Protein 4Q14 (pdb70)

CATH classification: 2.60.40.180

Foldseek 3Di:
DEFEWEWEAEPVVRATQFFKKKWKWFQDPVRDTDTDDIFTAHRRRIGPDTPADLVRFDWHKMKMKIQPCVSVVVVPDDADPPFPDGIDIDMDTDDDSRHYWYWYWYDYSHDIDIDGDD/DEFEWEWEAEPVVGATLFFKKKWKWFQDPVRDTDTDDIFGAHRRRIGPDTPADDPRQDWGKMKMKIQPVVSVVVVPDDADPPFPDGIDIDMDTDDDSRYYFYKYWYDYSNDIDIDGDD

Solvent-accessible surface area: 10982 Å² total; per-residue (Å²): 112,2,80,0,24,4,37,0,51,0,71,54,100,66,53,44,0,27,75,1,131,0,22,2,42,60,20,42,120,95,41,82,72,89,67,53,55,183,26,91,4,40,154,70,0,107,23,136,59,54,0,6,43,30,124,72,1,124,78,19,52,0,5,0,22,0,48,0,4,94,14,1,96,71,153,64,33,95,40,54,115,44,13,14,5,58,37,0,1,1,49,3,3,0,35,73,82,91,15,86,22,52,0,15,1,63,0,16,8,112,36,5,26,2,96,106,13,160,116,2,68,0,14,3,24,0,51,1,73,54,104,72,54,45,0,26,76,1,130,0,21,1,43,32,20,43,119,99,40,83,65,89,65,54,65,184,25,89,3,44,155,74,0,94,24,138,54,45,0,7,49,37,102,86,6,116,62,16,51,0,6,0,25,2,44,0,4,84,14,0,92,71,156,63,32,96,39,51,190,40,13,10,3,58,43,0,1,2,50,3,2,0,35,72,77,104,11,81,8,23,3,6,1,57,0,16,8,97,36,6,25,5,86,91,17,152

Nearest PDB structures (foldseek):
  4q14-assembly1_B  TM=1.009E+00  e=1.709E-25  Brucella abortus 2308
  8uw4-assembly2_F-2  TM=9.922E-01  e=4.640E-18  Herbaspirillum seropedicae
  2h0e-assembly2_B  TM=9.682E-01  e=2.368E-16  Bacillus subtilis
  5z5m-assembly1_D  TM=9.440E-01  e=2.368E-16  Phaeodactylum tricornutum CCAP 1055/1
  5z5m-assembly1_A  TM=9.392E-01  e=3.161E-16  Phaeodactylum tricornutum CCAP 1055/1

B-factor: mean 24.17, std 13.16, range [8.36, 82.44]

Structure (mmCIF, N/CA/C/O backbone):
data_4Q14
#
_entry.id   4Q14
#
_cell.length_a   83.190
_cell.length_b   83.190
_cell.length_c   153.110
_cell.angle_alpha   90.00
_cell.angle_beta   90.00
_cell.angle_gamma   120.00
#
_symmetry.space_group_name_H-M   'P 65 2 2'
#
loop_
_entity.id
_entity.type
_entity.pdbx_description
1 polymer '5-hydroxyisourate hydrolase'
2 non-polymer 'CHLORIDE ION'
3 non-polymer 'CITRIC ACID'
4 water water
#
loop_
_atom_site.group_PDB
_atom_site.id
_atom_site.type_symbol
_atom_site.label_atom_id
_atom_site.label_alt_id
_atom_site.label_comp_id
_atom_site.label_asym_id
_atom_site.label_entity_id
_atom_site.label_seq_id
_atom_site.pdbx_PDB_ins_code
_atom_site.Cartn_x
_atom_site.Cartn_y
_atom_site.Cartn_z
_atom_site.occupancy
_atom_site.B_iso_or_equiv
_atom_site.auth_seq_id
_atom_site.auth_comp_id
_atom_site.auth_asym_id
_atom_site.auth_atom_id
_atom_site.pdbx_PDB_model_num
ATOM 1 N N . MET A 1 22 ? -17.920 8.762 2.668 1.00 58.64 1 MET A N 1
ATOM 2 C CA . MET A 1 22 ? -19.148 9.015 1.921 1.00 48.95 1 MET A CA 1
ATOM 3 C C . MET A 1 22 ? -19.252 10.480 1.476 1.00 40.74 1 MET A C 1
ATOM 4 O O . MET A 1 22 ? -18.839 10.843 0.371 1.00 44.39 1 MET A O 1
ATOM 6 N N . GLY A 1 23 ? -19.803 11.318 2.344 1.00 30.29 2 GLY A N 1
ATOM 7 C CA . GLY A 1 23 ? -20.006 12.719 2.013 1.00 22.18 2 GLY A CA 1
ATOM 8 C C . GLY A 1 23 ? -18.731 13.539 2.037 1.00 19.48 2 GLY A C 1
ATOM 9 O O . GLY A 1 23 ? -17.689 13.082 2.500 1.00 22.90 2 GLY A O 1
ATOM 10 N N . LYS A 1 24 ? -18.818 14.758 1.517 1.00 18.33 3 LYS A N 1
ATOM 11 C CA . LYS A 1 24 ? -17.659 15.623 1.404 1.00 17.66 3 LYS A CA 1
ATOM 12 C C . LYS A 1 24 ? -18.094 17.056 1.165 1.00 17.10 3 LYS A C 1
ATOM 13 O O . LYS A 1 24 ? -19.125 17.303 0.544 1.00 19.39 3 LYS A O 1
ATOM 19 N N . LEU A 1 25 ? -17.304 18.003 1.659 1.00 16.01 4 LEU A N 1
ATOM 20 C CA . LEU A 1 25 ? -17.497 19.410 1.332 1.00 14.24 4 LEU A CA 1
ATOM 21 C C . LEU A 1 25 ? -16.196 19.943 0.757 1.00 16.18 4 LEU A C 1
ATOM 22 O O . LEU A 1 25 ? -15.140 19.726 1.344 1.00 18.20 4 LEU A O 1
ATOM 27 N N . SER A 1 26 ? -16.265 20.620 -0.391 1.00 13.71 5 SER A N 1
ATOM 28 C CA . SER A 1 26 ? -15.056 21.184 -0.995 1.00 13.72 5 SER A CA 1
ATOM 29 C C . SER A 1 26 ? -15.316 22.573 -1.560 1.00 14.70 5 SER A C 1
ATOM 30 O O . SER A 1 26 ? -16.468 22.970 -1.745 1.00 13.56 5 SER A O 1
ATOM 33 N N . THR A 1 27 ? -14.242 23.306 -1.838 1.00 13.87 6 THR A N 1
ATOM 34 C CA . THR A 1 27 ? -14.371 24.609 -2.499 1.00 13.60 6 THR A CA 1
ATOM 35 C C . THR A 1 27 ? -13.290 24.780 -3.574 1.00 12.55 6 THR A C 1
ATOM 36 O O . THR A 1 27 ? -12.323 24.016 -3.642 1.00 14.90 6 THR A O 1
ATOM 40 N N . HIS A 1 28 ? -13.469 25.783 -4.425 1.00 11.33 7 HIS A N 1
ATOM 41 C CA . HIS A 1 28 ? -12.539 26.057 -5.524 1.00 13.22 7 HIS A CA 1
ATOM 42 C C . HIS A 1 28 ? -12.676 27.530 -5.836 1.00 11.11 7 HIS A C 1
ATOM 43 O O . HIS A 1 28 ? -13.757 27.961 -6.226 1.00 13.72 7 HIS A O 1
ATOM 50 N N . VAL A 1 29 ? -11.613 28.311 -5.649 1.00 11.12 8 VAL A N 1
ATOM 51 C CA . VAL A 1 29 ? -11.709 29.757 -5.844 1.00 11.03 8 VAL A CA 1
ATOM 52 C C . VAL A 1 29 ? -10.982 30.167 -7.117 1.00 10.99 8 VAL A C 1
ATOM 53 O O . VAL A 1 29 ? -9.802 29.838 -7.302 1.00 12.53 8 VAL A O 1
ATOM 57 N N . LEU A 1 30 ? -11.717 30.854 -7.985 1.00 11.38 9 LEU A N 1
ATOM 58 C CA . LEU A 1 30 ? -11.192 31.429 -9.224 1.00 12.04 9 LEU A CA 1
ATOM 59 C C . LEU A 1 30 ? -11.152 32.941 -9.125 1.00 13.72 9 LEU A C 1
ATOM 60 O O . LEU A 1 30 ? -12.154 33.579 -8.798 1.00 13.79 9 LEU A O 1
ATOM 65 N N . ASP A 1 31 ? -9.984 33.493 -9.435 1.00 12.33 10 ASP A N 1
ATOM 66 C CA . ASP A 1 31 ? -9.754 34.931 -9.516 1.00 13.67 10 ASP A CA 1
ATOM 67 C C . ASP A 1 31 ? -10.108 35.388 -10.929 1.00 15.15 10 ASP A C 1
ATOM 68 O O . ASP A 1 31 ? -9.351 35.161 -11.860 1.00 14.56 10 ASP A O 1
ATOM 73 N N . THR A 1 32 ? -11.271 36.007 -11.093 1.00 12.75 11 THR A N 1
ATOM 74 C CA . THR A 1 32 ? -11.732 36.394 -12.420 1.00 14.04 11 THR A CA 1
ATOM 75 C C . THR A 1 32 ? -11.134 37.715 -12.882 1.00 15.70 11 THR A C 1
ATOM 76 O O . THR A 1 32 ? -11.241 38.074 -14.049 1.00 17.12 11 THR A O 1
ATOM 80 N N . ALA A 1 33 ? -10.475 38.430 -11.979 1.00 15.66 12 ALA A N 1
ATOM 81 C CA . ALA A 1 33 ? -9.768 39.643 -12.381 1.00 18.00 12 ALA A CA 1
ATOM 82 C C . ALA A 1 33 ? -8.480 39.300 -13.116 1.00 19.45 12 ALA A C 1
ATOM 83 O O . ALA A 1 33 ? -7.993 40.107 -13.892 1.00 23.54 12 ALA A O 1
ATOM 85 N N . HIS A 1 34 ? -7.946 38.102 -12.879 1.00 16.65 13 HIS A N 1
ATOM 86 C CA . HIS A 1 34 ? -6.686 37.690 -13.492 1.00 19.57 13 HIS A CA 1
ATOM 87 C C . HIS A 1 34 ? -6.785 36.398 -14.300 1.00 19.53 13 HIS A C 1
ATOM 88 O O . HIS A 1 34 ? -5.849 36.051 -15.021 1.00 19.21 13 HIS A O 1
ATOM 95 N N . GLY A 1 35 ? -7.902 35.691 -14.184 1.00 15.61 14 GLY A N 1
ATOM 96 C CA . GLY A 1 35 ? -8.101 34.472 -14.956 1.00 16.19 14 GLY A CA 1
ATOM 97 C C . GLY A 1 35 ? -7.294 33.287 -14.457 1.00 18.50 14 GLY A C 1
ATOM 98 O O . GLY A 1 35 ? -6.899 32.411 -15.236 1.00 19.35 14 GLY A O 1
ATOM 99 N N . THR A 1 36 ? -7.058 33.259 -13.150 1.00 15.32 15 THR A N 1
ATOM 100 C CA . THR A 1 36 ? -6.209 32.248 -12.522 1.00 15.45 15 THR A CA 1
ATOM 101 C C . THR A 1 36 ? -6.913 31.718 -11.296 1.00 13.29 15 THR A C 1
ATOM 102 O O . THR A 1 36 ? -7.766 32.398 -10.740 1.00 12.83 15 THR A O 1
ATOM 106 N N . PRO A 1 37 ? -6.545 30.514 -10.842 1.00 12.63 16 PRO A N 1
ATOM 107 C CA . PRO A 1 37 ? -7.058 30.127 -9.529 1.00 12.25 16 PRO A CA 1
ATOM 108 C C . PRO A 1 37 ? -6.554 31.103 -8.483 1.00 16.19 16 PRO A C 1
ATOM 109 O O . PRO A 1 37 ? -5.475 31.670 -8.652 1.00 17.49 16 PRO A O 1
ATOM 113 N N . ALA A 1 38 ? -7.332 31.310 -7.434 1.00 12.33 17 ALA A N 1
ATOM 114 C CA . ALA A 1 38 ? -6.908 32.192 -6.358 1.00 12.46 17 ALA A CA 1
ATOM 115 C C . ALA A 1 38 ? -6.100 31.390 -5.343 1.00 13.32 17 ALA A C 1
ATOM 116 O O . ALA A 1 38 ? -6.660 30.757 -4.451 1.00 16.25 17 ALA A O 1
ATOM 118 N N . ALA A 1 39 ? -4.778 31.406 -5.493 1.00 11.05 18 ALA A N 1
ATOM 119 C CA . ALA A 1 39 ? -3.891 30.676 -4.590 1.00 11.83 18 ALA A CA 1
ATOM 120 C C . ALA A 1 39 ? -3.558 31.520 -3.372 1.00 14.25 18 ALA A C 1
ATOM 121 O O . ALA A 1 39 ? -3.536 32.747 -3.460 1.00 14.90 18 ALA A O 1
ATOM 123 N N . ALA A 1 40 ? -3.261 30.861 -2.254 1.00 12.95 19 ALA A N 1
ATOM 124 C CA . ALA A 1 40 ? -2.833 31.559 -1.037 1.00 12.10 19 ALA A CA 1
ATOM 125 C C . ALA A 1 40 ? -3.884 32.542 -0.516 1.00 15.83 19 ALA A C 1
ATOM 126 O O . ALA A 1 40 ? -3.552 33.640 -0.044 1.00 16.56 19 ALA A O 1
ATOM 128 N N . MET A 1 41 ? -5.152 32.141 -0.605 1.00 11.16 20 MET A N 1
ATOM 129 C CA . MET A 1 41 ? -6.255 32.872 0.004 1.00 9.86 20 MET A CA 1
ATOM 130 C C . MET A 1 41 ? -6.632 32.196 1.316 1.00 13.29 20 MET A C 1
ATOM 131 O O . MET A 1 41 ? -6.768 30.963 1.377 1.00 12.46 20 MET A O 1
ATOM 136 N N . ARG A 1 42 ? -6.812 32.993 2.365 1.00 11.65 21 ARG A N 1
ATOM 137 C CA . ARG A 1 42 ? -7.247 32.454 3.656 1.00 10.64 21 ARG A CA 1
ATOM 138 C C . ARG A 1 42 ? -8.762 32.298 3.689 1.00 12.22 21 ARG A C 1
ATOM 139 O O . ARG A 1 42 ? -9.493 33.202 3.273 1.00 13.83 21 ARG A O 1
ATOM 147 N N . VAL A 1 43 ? -9.222 31.146 4.180 1.00 10.33 22 VAL A N 1
ATOM 148 C CA . VAL A 1 43 ? -10.648 30.812 4.233 1.00 10.64 22 VAL A CA 1
ATOM 149 C C . VAL A 1 43 ? -10.916 30.144 5.580 1.00 12.65 22 VAL A C 1
ATOM 150 O O . VAL A 1 43 ? -10.094 29.341 6.031 1.00 14.43 22 VAL A O 1
ATOM 154 N N . GLU A 1 44 ? -12.043 30.451 6.225 1.00 12.21 23 GLU A N 1
ATOM 155 C CA . GLU A 1 44 ? -12.448 29.681 7.408 1.00 11.68 23 GLU A CA 1
ATOM 156 C C . GLU A 1 44 ? -13.828 29.061 7.205 1.00 14.37 23 GLU A C 1
ATOM 157 O O . GLU A 1 44 ? -14.687 29.633 6.529 1.00 14.24 23 GLU A O 1
ATOM 163 N N . LEU A 1 45 ? -14.033 27.888 7.796 1.00 12.71 24 LEU A N 1
ATOM 164 C CA . LEU A 1 45 ? -15.332 27.225 7.753 1.00 12.26 24 LEU A CA 1
ATOM 165 C C . LEU A 1 45 ? -15.993 27.261 9.125 1.00 14.45 24 LEU A C 1
ATOM 166 O O . LEU A 1 45 ? -15.378 26.886 10.128 1.00 16.16 24 LEU A O 1
ATOM 171 N N . TYR A 1 46 ? -17.246 27.709 9.159 1.00 1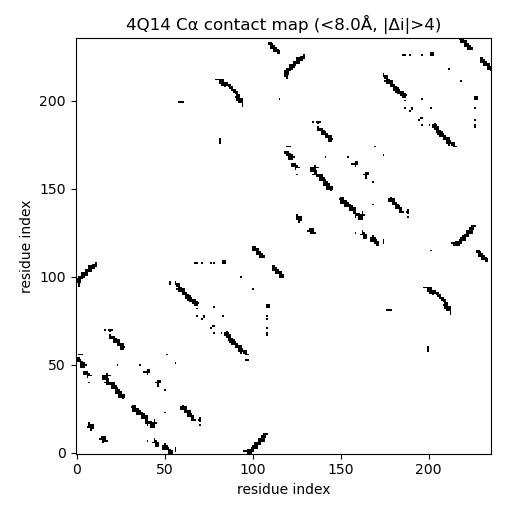3.78 25 TYR A N 1
ATOM 172 C CA . TYR A 1 46 ? -18.068 27.714 10.373 1.00 15.21 25 TYR A CA 1
ATOM 173 C C . TYR A 1 46 ? -19.289 26.828 10.249 1.00 15.93 25 TYR A C 1
ATOM 174 O O . TYR A 1 46 ? -19.848 26.666 9.169 1.00 17.63 25 TYR A O 1
ATOM 183 N N . ARG A 1 47 ? -19.697 26.262 11.375 1.00 17.11 26 ARG A N 1
ATOM 184 C CA . ARG A 1 47 ? -21.006 25.635 11.482 1.00 18.12 26 ARG A CA 1
ATOM 185 C C . ARG A 1 47 ? -21.891 26.620 12.228 1.00 23.45 26 ARG A C 1
ATOM 186 O O . ARG A 1 47 ? -21.494 27.136 13.273 1.00 26.86 26 ARG A O 1
ATOM 194 N N . ILE A 1 48 ? -23.076 26.911 11.691 1.00 21.67 27 ILE A N 1
ATOM 195 C CA . ILE A 1 48 ? -23.981 27.838 12.368 1.00 22.75 27 ILE A CA 1
ATOM 196 C C . ILE A 1 48 ? -24.877 27.084 13.339 1.00 30.88 27 ILE A C 1
ATOM 197 O O . ILE A 1 48 ? -25.718 26.298 12.922 1.00 33.71 27 ILE A O 1
ATOM 202 N N . ALA A 1 49 ? -24.680 27.313 14.634 1.00 33.42 28 ALA A N 1
ATOM 203 C CA . ALA A 1 49 ? -25.429 26.600 15.667 1.00 42.30 28 ALA A CA 1
ATOM 204 C C . ALA A 1 49 ? -26.893 27.023 15.675 1.00 42.62 28 ALA A C 1
ATOM 205 O O . ALA A 1 49 ? -27.255 28.034 15.070 1.00 38.95 28 ALA A O 1
ATOM 207 N N . ALA A 1 50 ? -27.726 26.243 16.361 1.00 53.15 29 ALA A N 1
ATOM 208 C CA . ALA A 1 50 ? -29.152 26.538 16.477 1.00 56.62 29 ALA A CA 1
ATOM 209 C C . ALA A 1 50 ? -29.387 27.953 16.999 1.00 58.04 29 ALA A C 1
ATOM 210 O O . ALA A 1 50 ? -30.289 28.657 16.538 1.00 61.02 29 ALA A O 1
ATOM 212 N N . SER A 1 51 ? -28.556 28.365 17.951 1.00 54.95 30 SER A N 1
ATOM 213 C CA . SER A 1 51 ? -28.635 29.706 18.519 1.00 57.50 30 SER A CA 1
ATOM 214 C C . SER A 1 51 ? -28.407 30.777 17.455 1.00 52.05 30 SER A C 1
ATOM 215 O O . SER A 1 51 ? -28.918 31.891 17.560 1.00 52.86 30 SER A O 1
ATOM 218 N N . GLY A 1 52 ? -27.640 30.432 16.427 1.00 44.43 31 GLY A N 1
ATOM 219 C CA . GLY A 1 52 ? -27.331 31.372 15.368 1.00 39.13 31 GLY A CA 1
ATOM 220 C C . GLY A 1 52 ? -25.868 31.765 15.396 1.00 41.07 31 GLY A C 1
ATOM 221 O O . GLY A 1 52 ? -25.364 32.397 14.468 1.00 42.51 31 GLY A O 1
ATOM 222 N N . THR A 1 53 ? -25.182 31.385 16.466 1.00 40.96 32 THR A N 1
ATOM 223 C CA . THR A 1 53 ? -23.779 31.741 16.623 1.00 42.15 32 THR A CA 1
ATOM 224 C C . THR A 1 53 ? -22.884 30.799 15.830 1.00 39.16 32 THR A C 1
ATOM 225 O O . THR A 1 53 ? -23.035 29.582 15.904 1.00 37.63 32 THR A O 1
ATOM 229 N N . PRO A 1 54 ? -21.947 31.368 15.065 1.00 39.19 33 PRO A N 1
ATOM 230 C CA . PRO A 1 54 ? -21.010 30.588 14.253 1.00 33.56 33 PRO A CA 1
ATOM 231 C C . PRO A 1 54 ? -19.979 29.874 15.110 1.00 39.01 33 PRO A C 1
ATOM 232 O O . PRO A 1 54 ? -19.376 30.493 15.985 1.00 47.03 33 PRO A O 1
ATOM 236 N N . GLU A 1 55 ? -19.786 28.585 14.862 1.00 27.35 34 GLU A N 1
ATOM 237 C CA . GLU A 1 55 ? -18.733 27.824 15.525 1.00 28.44 34 GLU A CA 1
ATOM 238 C C . GLU A 1 55 ? -17.604 27.554 14.529 1.00 24.36 34 GLU A C 1
ATOM 239 O O . GLU A 1 55 ? -17.826 26.934 13.495 1.00 21.67 34 GLU A O 1
ATOM 245 N N . LEU A 1 56 ? -16.395 28.019 14.828 1.00 23.15 35 LEU A N 1
ATOM 246 C CA . LEU A 1 56 ? -15.288 27.805 13.906 1.00 21.36 35 LEU A CA 1
ATOM 247 C C . LEU A 1 56 ? -14.889 26.333 13.848 1.00 24.88 35 LEU A C 1
ATOM 248 O O . LEU A 1 56 ? -14.576 25.734 14.877 1.00 25.06 35 LEU A O 1
ATOM 253 N N . LEU A 1 57 ? -14.894 25.758 12.649 1.00 19.97 36 LEU A N 1
ATOM 254 C CA . LEU A 1 57 ? -14.514 24.362 12.462 1.00 20.45 36 LEU A CA 1
ATOM 255 C C . LEU A 1 57 ? -13.093 24.200 11.947 1.00 21.84 36 LEU A C 1
ATOM 256 O O . LEU A 1 57 ? -12.374 23.287 12.359 1.00 23.63 36 LEU A O 1
ATOM 261 N N . LYS A 1 58 ? -12.687 25.083 11.042 1.00 19.66 37 LYS A N 1
ATOM 262 C CA A LYS A 1 58 ? -11.449 24.890 10.296 0.46 19.94 37 LYS A CA 1
ATOM 263 C CA B LYS A 1 58 ? -11.425 24.901 10.342 0.54 18.97 37 LYS A CA 1
ATOM 264 C C . LYS A 1 58 ? -10.930 26.209 9.745 1.00 17.70 37 LYS 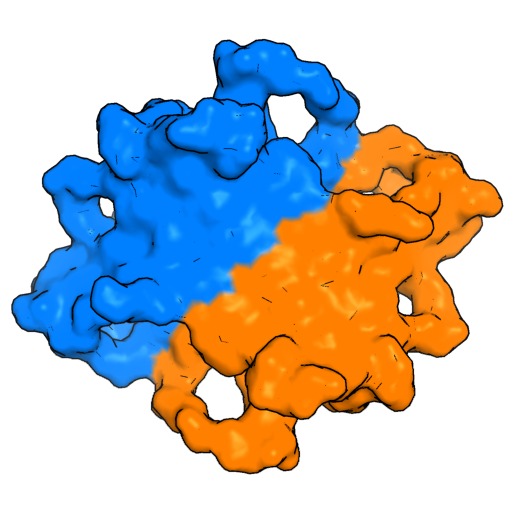A C 1
ATOM 265 O O . LYS A 1 58 ? -11.718 27.006 9.248 1.00 15.96 37 LYS A O 1
ATOM 276 N N . ARG A 1 59 ? -9.614 26.421 9.832 1.00 17.50 38 ARG A N 1
ATOM 277 C CA A ARG A 1 59 ? -8.942 27.469 9.073 0.56 15.02 38 ARG A CA 1
ATOM 278 C CA B ARG A 1 59 ? -8.943 27.468 9.068 0.44 15.01 38 ARG A CA 1
ATOM 279 C C . ARG A 1 59 ? -8.126 26.808 7.967 1.00 16.78 38 ARG A C 1
ATOM 280 O O . ARG A 1 59 ? -7.453 25.798 8.205 1.00 17.83 38 ARG A O 1
ATOM 295 N N . VAL A 1 60 ? -8.181 27.362 6.761 1.00 13.54 39 VAL A N 1
ATOM 296 C CA . VAL A 1 60 ? -7.435 26.771 5.652 1.00 14.74 39 VAL A CA 1
ATOM 297 C C . VAL A 1 60 ? -6.827 27.838 4.766 1.00 14.34 39 VAL A C 1
ATOM 298 O O . VAL A 1 60 ? -7.137 29.027 4.891 1.00 14.26 39 VAL A O 1
ATOM 302 N N . VAL A 1 61 ? -5.948 27.391 3.875 1.00 12.94 40 VAL A N 1
ATOM 303 C CA . VAL A 1 61 ? -5.316 28.258 2.872 1.00 11.88 40 VAL A CA 1
ATOM 304 C C . VAL A 1 61 ? -5.484 27.603 1.513 1.00 11.75 40 VAL A C 1
ATOM 305 O O . VAL A 1 61 ? -5.243 26.400 1.387 1.00 12.27 40 VAL A O 1
ATOM 309 N N . THR A 1 62 ? -5.895 28.353 0.492 1.00 12.28 41 THR A N 1
ATOM 310 C CA . THR A 1 62 ? -6.072 27.727 -0.819 1.00 12.22 41 THR A CA 1
ATOM 311 C C . THR A 1 62 ? -4.717 27.391 -1.459 1.00 11.04 41 THR A C 1
ATOM 312 O O . THR A 1 62 ? -3.709 28.094 -1.260 1.00 11.97 41 THR A O 1
ATOM 316 N N . ASN A 1 63 ? -4.696 26.290 -2.210 1.00 12.33 42 ASN A N 1
ATOM 317 C CA . ASN A 1 63 ? -3.463 25.830 -2.843 1.00 12.84 42 ASN A CA 1
ATOM 318 C C . ASN A 1 63 ? -3.293 26.447 -4.245 1.00 15.31 42 ASN A C 1
ATOM 319 O O . ASN A 1 63 ? -4.053 27.344 -4.624 1.00 14.08 42 ASN A O 1
ATOM 324 N N . LEU A 1 64 ? -2.306 25.984 -5.013 1.00 14.75 43 LEU A N 1
ATOM 325 C CA . LEU A 1 64 ? -2.006 26.588 -6.319 1.00 15.85 43 LEU A CA 1
ATOM 326 C C . LEU A 1 64 ? -3.186 26.515 -7.284 1.00 16.06 43 LEU A C 1
ATOM 327 O O . LEU A 1 64 ? -3.297 27.350 -8.187 1.00 18.09 43 LEU A O 1
ATOM 332 N N . ASP A 1 65 ? -4.044 25.514 -7.105 1.00 14.90 44 ASP A N 1
ATOM 333 C CA . ASP A 1 65 ? -5.205 25.334 -7.976 1.00 14.25 44 ASP A CA 1
ATOM 334 C C . ASP A 1 65 ? -6.453 26.000 -7.388 1.00 12.21 44 ASP A C 1
ATOM 335 O O . ASP A 1 65 ? -7.557 25.790 -7.898 1.00 12.95 44 ASP A O 1
ATOM 340 N N . GLY A 1 66 ? -6.287 26.787 -6.322 1.00 12.15 45 GLY A N 1
ATOM 341 C CA . GLY A 1 66 ? -7.426 27.444 -5.673 1.00 10.94 45 GLY A CA 1
ATOM 342 C C . GLY A 1 66 ? -8.353 26.516 -4.899 1.00 14.27 45 GLY A C 1
ATOM 343 O O . GLY A 1 66 ? -9.485 26.877 -4.573 1.00 13.18 45 GLY A O 1
ATOM 344 N N . ARG A 1 67 ? -7.871 25.321 -4.586 1.00 12.57 46 ARG A N 1
ATOM 345 C CA . ARG A 1 67 ? -8.659 24.347 -3.839 1.00 11.71 46 ARG A CA 1
ATOM 346 C C . ARG A 1 67 ? -7.989 24.170 -2.476 1.00 14.96 46 ARG A C 1
ATOM 347 O O . ARG A 1 67 ? -7.159 24.974 -2.102 1.00 14.42 46 ARG A O 1
ATOM 355 N N . THR A 1 68 ? -8.354 23.133 -1.731 1.00 14.36 47 THR A N 1
ATOM 356 C CA . THR A 1 68 ? -7.665 22.845 -0.475 1.00 16.79 47 THR A CA 1
ATOM 357 C C . THR A 1 68 ? -7.044 21.450 -0.548 1.00 15.18 47 THR A C 1
ATOM 358 O O . THR A 1 68 ? -7.544 20.568 -1.246 1.00 16.62 47 THR A O 1
ATOM 362 N N . ASP A 1 69 ? -5.936 21.264 0.156 1.00 13.65 48 ASP A N 1
ATOM 363 C CA . ASP A 1 69 ? -5.190 20.012 0.088 1.00 18.99 48 ASP A CA 1
ATOM 364 C C . ASP A 1 69 ? -5.934 18.852 0.768 1.00 23.45 48 ASP A C 1
ATOM 365 O O . ASP A 1 69 ? -5.682 17.683 0.466 1.00 23.24 48 ASP A O 1
ATOM 370 N N . ALA A 1 70 ? -6.847 19.182 1.680 1.00 19.34 49 ALA A N 1
ATOM 371 C CA . ALA A 1 70 ? -7.765 18.212 2.271 1.00 20.96 49 ALA A CA 1
ATOM 372 C C . ALA A 1 70 ? -9.174 18.747 2.124 1.00 16.63 49 ALA A C 1
ATOM 373 O O . ALA A 1 70 ? -9.360 19.955 2.070 1.00 17.57 49 ALA A O 1
ATOM 375 N N . PRO A 1 71 ? -10.174 17.853 2.055 1.00 16.88 50 PRO A N 1
ATOM 376 C CA . PRO A 1 71 ? -11.542 18.375 1.988 1.00 17.98 50 PRO A CA 1
ATOM 377 C C . PRO A 1 71 ? -11.874 19.252 3.192 1.00 17.26 50 PRO A C 1
ATOM 378 O O . PRO A 1 71 ? -11.338 19.035 4.282 1.00 19.39 50 PRO A O 1
ATOM 382 N N . LEU A 1 72 ? -12.737 20.239 2.983 1.00 15.62 51 LEU A N 1
ATOM 383 C CA . LEU A 1 72 ? -13.217 21.078 4.080 1.00 16.09 51 LEU A CA 1
ATOM 384 C C . LEU A 1 72 ? -13.918 20.225 5.145 1.00 17.18 51 LEU A C 1
ATOM 385 O O . LEU A 1 72 ? -13.713 20.424 6.348 1.00 19.25 51 LEU A O 1
ATOM 390 N N . LEU A 1 73 ? -14.757 19.296 4.688 1.00 15.98 52 LEU A N 1
ATOM 391 C CA . LEU A 1 73 ? -15.352 18.275 5.542 1.00 16.04 52 LEU A CA 1
ATOM 392 C C . LEU A 1 73 ? -15.200 16.936 4.850 1.00 18.01 52 LEU A C 1
ATOM 393 O O . LEU A 1 73 ? -15.495 16.803 3.661 1.00 20.85 52 LEU A O 1
ATOM 398 N N . SER A 1 74 ? -14.725 15.945 5.591 1.00 21.48 53 SER A N 1
ATOM 399 C CA . SER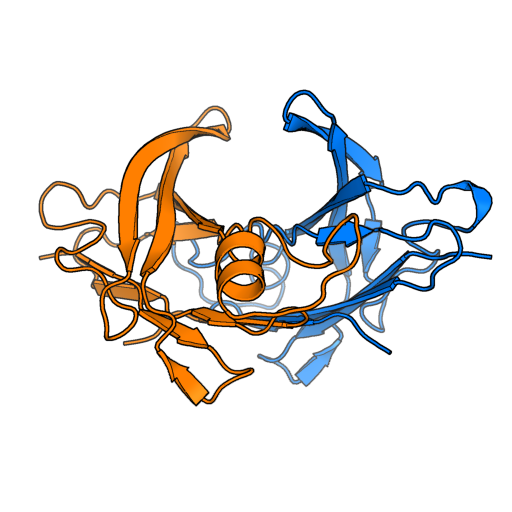 A 1 74 ? -14.615 14.606 5.056 1.00 25.09 53 SER A CA 1
ATOM 400 C C . SER A 1 74 ? -15.834 13.836 5.504 1.00 34.83 53 SER A C 1
ATOM 401 O O . SER A 1 74 ? -16.665 14.372 6.236 1.00 41.41 53 SER A O 1
ATOM 404 N N . GLY A 1 75 ? -15.935 12.588 5.066 1.00 28.40 54 GLY A N 1
ATOM 405 C CA . GLY A 1 75 ? -17.098 11.767 5.338 1.00 31.59 54 GLY A CA 1
ATOM 406 C C . GLY A 1 75 ? -17.481 11.756 6.800 1.00 31.54 54 GLY A C 1
ATOM 407 O O . GLY A 1 75 ? -18.622 12.049 7.156 1.00 30.52 54 GLY A O 1
ATOM 408 N N . ASP A 1 76 ? -16.506 11.449 7.645 1.00 33.89 55 ASP A N 1
ATOM 409 C CA . ASP A 1 76 ? -16.722 11.320 9.084 1.00 40.60 55 ASP A CA 1
ATOM 410 C C . ASP A 1 76 ? -17.156 12.635 9.740 1.00 31.99 55 ASP A C 1
ATOM 411 O O . ASP A 1 76 ? -17.866 12.641 10.748 1.00 33.03 55 ASP A O 1
ATOM 416 N N . GLU A 1 77 ? -16.727 13.744 9.149 1.00 25.29 56 GLU A N 1
ATOM 417 C CA . GLU A 1 77 ? -16.970 15.077 9.697 1.00 23.78 56 GLU A CA 1
ATOM 418 C C . GLU A 1 77 ? -18.303 15.682 9.265 1.00 24.27 56 GLU A C 1
ATOM 419 O O . GLU A 1 77 ? -18.799 16.612 9.901 1.00 25.02 56 GLU A O 1
ATOM 425 N N . MET A 1 78 ? -18.871 15.171 8.176 1.00 21.30 57 MET A N 1
ATOM 426 C CA . MET A 1 78 ? -20.104 15.727 7.627 1.00 20.72 57 MET A CA 1
ATOM 427 C C . MET A 1 78 ? -21.268 15.630 8.606 1.00 20.76 57 MET A C 1
ATOM 428 O O . MET A 1 78 ? -21.469 14.593 9.245 1.00 22.67 57 MET A O 1
ATOM 433 N N . ARG A 1 79 ? -22.026 16.721 8.712 1.00 20.24 58 ARG A N 1
ATOM 434 C CA . ARG A 1 79 ? -23.289 16.740 9.442 1.00 18.27 58 ARG A CA 1
ATOM 435 C C . ARG A 1 79 ? -24.253 17.612 8.658 1.00 17.42 58 ARG A C 1
ATOM 436 O O . ARG A 1 79 ? -23.844 18.587 8.046 1.00 18.90 58 ARG A O 1
ATOM 444 N N . THR A 1 80 ? -25.533 17.285 8.699 1.00 18.09 59 THR A N 1
ATOM 445 C CA . THR A 1 80 ? -26.504 18.177 8.100 1.00 18.91 59 THR A CA 1
ATOM 446 C C . THR A 1 80 ? -26.526 19.485 8.885 1.00 21.52 59 THR A C 1
ATOM 447 O O . THR A 1 80 ? -26.186 19.513 10.072 1.00 20.98 59 THR A O 1
ATOM 451 N N . GLY A 1 81 ? -26.941 20.562 8.231 1.00 17.16 60 GLY A N 1
ATOM 452 C CA . GLY A 1 81 ? -27.077 21.829 8.921 1.00 18.19 60 GLY A CA 1
ATOM 453 C C . GLY A 1 81 ? -26.648 23.018 8.090 1.00 16.57 60 GLY A C 1
ATOM 454 O O . GLY A 1 81 ? -26.414 22.900 6.887 1.00 16.34 60 GLY A O 1
ATOM 455 N N . ILE A 1 82 ? -26.526 24.169 8.746 1.00 15.34 61 ILE A N 1
ATOM 456 C CA . ILE A 1 82 ? -26.150 25.389 8.065 1.00 14.30 61 ILE A CA 1
ATOM 457 C C . ILE A 1 82 ? -24.670 25.704 8.340 1.00 17.81 61 ILE A C 1
ATOM 458 O O . ILE A 1 82 ? -24.199 25.594 9.475 1.00 17.13 61 ILE A O 1
ATOM 463 N N . TYR A 1 83 ? -23.956 26.062 7.280 1.00 13.15 62 TYR A N 1
ATOM 464 C CA . TYR A 1 83 ? -22.520 26.334 7.319 1.00 13.73 62 TYR A CA 1
ATOM 465 C C . TYR A 1 83 ? -22.225 27.686 6.713 1.00 16.99 62 TYR A C 1
ATOM 466 O O . TYR A 1 83 ? -23.058 28.256 6.008 1.00 14.47 62 TYR A O 1
ATOM 475 N N . GLU A 1 84 ? -21.027 28.198 6.970 1.00 14.98 63 GLU A N 1
ATOM 476 C CA . GLU A 1 84 ? -20.621 29.437 6.341 1.00 11.94 63 GLU A CA 1
ATOM 477 C C . GLU A 1 84 ? -19.121 29.409 6.100 1.00 12.92 63 GLU A C 1
ATOM 478 O O . GLU A 1 84 ? -18.344 29.125 7.010 1.00 14.40 63 GLU A O 1
ATOM 484 N N . LEU A 1 85 ? -18.730 29.663 4.855 1.00 10.86 64 LEU A N 1
ATOM 485 C CA . LEU A 1 85 ? -17.319 29.819 4.498 1.00 11.98 64 LEU A CA 1
ATOM 486 C C . LEU A 1 85 ? -17.035 31.296 4.523 1.00 13.33 64 LEU A C 1
ATOM 487 O O . LEU A 1 85 ? -17.867 32.081 4.078 1.00 16.07 64 LEU A O 1
ATOM 492 N N . GLN A 1 86 ? -15.895 31.696 5.066 1.00 11.04 65 GLN A N 1
ATOM 493 C CA . GLN A 1 86 ? -15.545 33.118 5.054 1.00 11.16 65 GLN A CA 1
ATOM 494 C C . GLN A 1 86 ? -14.227 33.276 4.305 1.00 14.28 65 GLN A C 1
ATOM 495 O O . GLN A 1 86 ? -13.214 32.700 4.701 1.00 15.93 65 GLN A O 1
ATOM 501 N N . PHE A 1 87 ? -14.266 34.022 3.200 1.00 10.63 66 PHE A N 1
ATOM 502 C CA . PHE A 1 87 ? -13.100 34.187 2.324 1.00 9.26 66 PHE A CA 1
ATOM 503 C C . PHE A 1 87 ? -12.446 35.546 2.533 1.00 12.06 66 PHE A C 1
ATOM 504 O O . PHE A 1 87 ? -13.137 36.560 2.497 1.00 12.72 66 PHE A O 1
ATOM 512 N N . HIS A 1 88 ? -11.123 35.581 2.715 1.00 10.31 67 HIS A N 1
ATOM 513 C CA . HIS A 1 88 ? -10.419 36.848 2.937 1.00 12.69 67 HIS A CA 1
ATOM 514 C C . HIS A 1 88 ? -9.928 37.434 1.614 1.00 12.55 67 HIS A C 1
ATOM 515 O O . HIS A 1 88 ? -8.767 37.284 1.218 1.00 13.69 67 HIS A O 1
ATOM 522 N N . VAL A 1 89 ? -10.843 38.131 0.946 1.00 12.68 68 VAL A N 1
ATOM 523 C CA . VAL A 1 89 ? -10.647 38.543 -0.437 1.00 14.57 68 VAL A CA 1
ATOM 524 C C . VAL A 1 89 ? -9.808 39.814 -0.572 1.00 15.29 68 VAL A C 1
ATOM 525 O O . VAL A 1 89 ? -8.936 39.900 -1.451 1.00 13.80 68 VAL A O 1
ATOM 529 N N . ALA A 1 90 ? -10.015 40.799 0.302 1.00 14.26 69 ALA A N 1
ATOM 530 C CA . ALA A 1 90 ? -9.209 42.019 0.199 1.00 13.10 69 ALA A CA 1
ATOM 531 C C . ALA A 1 90 ? -7.737 41.719 0.444 1.00 14.66 69 ALA A C 1
ATOM 532 O O . ALA A 1 90 ? -6.867 42.300 -0.201 1.00 17.95 69 ALA A O 1
ATOM 534 N N . GLU A 1 91 ? -7.445 40.822 1.380 1.00 15.28 70 GLU A N 1
ATOM 535 C CA A GLU A 1 91 ? -6.050 40.492 1.675 0.57 15.70 70 GLU A CA 1
ATOM 536 C CA B GLU A 1 91 ? -6.057 40.482 1.677 0.43 15.88 70 GLU A CA 1
ATOM 537 C C . GLU A 1 91 ? -5.412 39.857 0.450 1.00 15.09 70 GLU A C 1
ATOM 538 O O . GLU A 1 91 ? -4.272 40.192 0.084 1.00 16.91 70 GLU A O 1
ATOM 549 N N . TYR A 1 92 ? -6.155 38.958 -0.189 1.00 14.42 71 TYR A N 1
ATOM 550 C CA . TYR A 1 92 ? -5.680 38.309 -1.401 1.00 13.46 71 TYR A CA 1
ATOM 551 C C . TYR A 1 92 ? -5.409 39.353 -2.496 1.00 15.65 71 TYR A C 1
ATOM 552 O O . TYR A 1 92 ? -4.319 39.393 -3.079 1.00 15.99 71 TYR A O 1
ATOM 561 N N . PHE A 1 93 ? -6.375 40.233 -2.759 1.00 13.82 72 PHE A N 1
ATOM 562 C CA . PHE A 1 93 ? -6.204 41.156 -3.880 1.00 13.68 72 PHE A CA 1
ATOM 563 C C . PHE A 1 93 ? -5.184 42.239 -3.581 1.00 1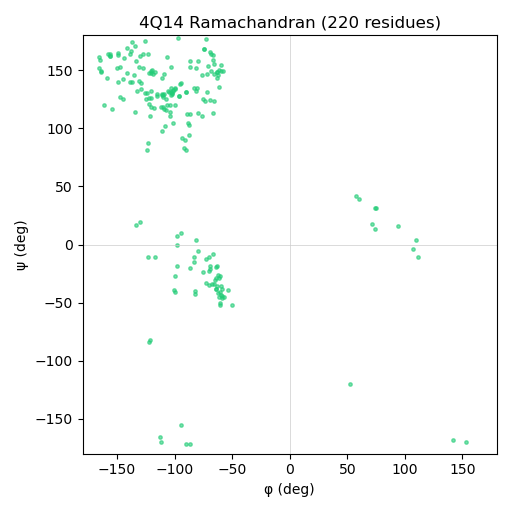8.39 72 PHE A C 1
ATOM 564 O O . PHE A 1 93 ? -4.470 42.667 -4.483 1.00 18.12 72 PHE A O 1
ATOM 572 N N . GLU A 1 94 ? -5.097 42.669 -2.322 1.00 15.71 73 GLU A N 1
ATOM 573 C CA A GLU A 1 94 ? -4.106 43.671 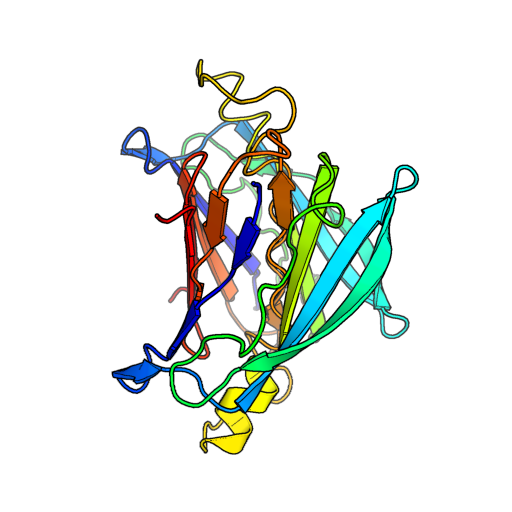-1.946 0.52 19.26 73 GLU A CA 1
ATOM 574 C CA B GLU A 1 94 ? -4.103 43.665 -1.939 0.48 19.38 73 GLU A CA 1
ATOM 575 C C . GLU A 1 94 ? -2.702 43.143 -2.205 1.00 22.95 73 GLU A C 1
ATOM 576 O O . GLU A 1 94 ? -1.834 43.877 -2.678 1.00 24.58 73 GLU A O 1
ATOM 587 N N . GLY A 1 95 ? -2.487 41.868 -1.894 1.00 21.21 74 GLY A N 1
ATOM 588 C CA . GLY A 1 95 ? -1.181 41.266 -2.100 1.00 24.45 74 GLY A CA 1
ATOM 589 C C . GLY A 1 95 ? -0.848 41.186 -3.577 1.00 28.45 74 GLY A C 1
ATOM 590 O O . GLY A 1 95 ? 0.315 41.318 -3.967 1.00 28.54 74 GLY A O 1
ATOM 591 N N . ARG A 1 96 ? -1.878 40.975 -4.396 1.00 29.47 75 ARG A N 1
ATOM 592 C CA . ARG A 1 96 ? -1.720 40.892 -5.848 1.00 31.44 75 ARG A CA 1
ATOM 593 C C . ARG A 1 96 ? -1.652 42.267 -6.509 1.00 34.57 75 ARG A C 1
ATOM 594 O O . ARG A 1 96 ? -1.617 42.362 -7.736 1.00 40.07 75 ARG A O 1
ATOM 602 N N . GLY A 1 97 ? -1.656 43.329 -5.707 1.00 30.23 76 GLY A N 1
ATOM 603 C CA . GLY A 1 97 ? -1.452 44.677 -6.217 1.00 35.06 76 GLY A CA 1
ATOM 604 C C . GLY A 1 97 ? -2.693 45.494 -6.557 1.00 36.63 76 GLY A C 1
ATOM 605 O O . GLY A 1 97 ? -2.602 46.512 -7.244 1.00 41.33 76 GLY A O 1
ATOM 606 N N . ALA A 1 98 ? -3.852 45.065 -6.075 1.00 26.69 77 ALA A N 1
ATOM 607 C CA . ALA A 1 98 ? -5.107 45.760 -6.358 1.00 30.45 77 ALA A CA 1
ATOM 608 C C . ALA A 1 98 ? -5.135 47.150 -5.739 1.00 37.95 77 ALA A C 1
ATOM 609 O O . ALA A 1 98 ? -4.571 47.375 -4.666 1.00 38.95 77 ALA A O 1
ATOM 611 N N . GLU A 1 99 ? -5.804 48.077 -6.420 1.00 42.54 78 GLU A N 1
ATOM 612 C CA . GLU A 1 99 ? -6.024 49.416 -5.885 1.00 45.89 78 GLU A CA 1
ATOM 613 C C . GLU A 1 99 ? -7.369 49.483 -5.170 1.00 38.22 78 GLU A C 1
ATOM 614 O O . GLU A 1 99 ? -8.395 49.751 -5.798 1.00 37.29 78 GLU A O 1
ATOM 616 N N . LEU A 1 100 ? -7.373 49.226 -3.863 1.00 32.03 79 LEU A N 1
ATOM 617 C CA . LEU A 1 100 ? -8.628 49.199 -3.110 1.00 25.11 79 LEU A CA 1
ATOM 618 C C . LEU A 1 100 ? -8.851 50.460 -2.282 1.00 26.63 79 LEU A C 1
ATOM 619 O O . LEU A 1 100 ? -7.901 51.128 -1.871 1.00 30.29 79 LEU A O 1
ATOM 624 N N . ALA A 1 101 ? -10.118 50.775 -2.037 1.00 26.10 80 ALA A N 1
ATOM 625 C CA . ALA A 1 101 ? -10.485 51.917 -1.201 1.00 26.63 80 ALA A CA 1
ATOM 626 C C . ALA A 1 101 ? -10.089 51.640 0.246 1.00 32.67 80 ALA A C 1
ATOM 627 O O . ALA A 1 101 ? -9.818 50.491 0.608 1.00 28.57 80 ALA A O 1
ATOM 629 N N . HIS A 1 102 ? -10.048 52.687 1.070 1.00 37.89 81 HIS A N 1
ATOM 630 C CA . HIS A 1 102 ? -9.615 52.538 2.460 1.00 37.11 81 HIS A CA 1
ATOM 631 C C . HIS A 1 102 ? -10.545 51.560 3.159 1.00 30.56 81 HIS A C 1
ATOM 632 O O . HIS A 1 102 ? -10.126 50.765 4.002 1.00 35.75 81 HIS A O 1
ATOM 634 N N . GLU A 1 103 ? -11.812 51.623 2.772 1.00 25.79 82 GLU A N 1
ATOM 635 C CA . GLU A 1 103 ? -12.804 50.629 3.143 1.00 26.84 82 GLU A CA 1
ATOM 636 C C . GLU A 1 103 ? -13.171 49.854 1.875 1.00 21.36 82 GLU A C 1
ATOM 637 O O . GLU A 1 103 ? -13.970 50.328 1.073 1.00 22.05 82 GLU A O 1
ATOM 643 N N . PRO A 1 104 ? -12.564 48.674 1.665 1.00 20.37 83 PRO A N 1
ATOM 644 C CA . PRO A 1 104 ? -12.736 47.957 0.396 1.00 18.87 83 PRO A CA 1
ATOM 645 C C . PRO A 1 104 ? -14.175 47.549 0.151 1.00 17.08 83 PRO A C 1
ATOM 646 O O . PRO A 1 104 ? -14.905 47.261 1.096 1.00 16.49 83 PRO A O 1
ATOM 650 N N . PHE A 1 105 ? -14.579 47.509 -1.109 1.00 16.52 84 PHE A N 1
ATOM 651 C CA . PHE A 1 105 ? -15.943 47.099 -1.389 1.00 15.52 84 PHE A CA 1
ATOM 652 C C . PHE A 1 105 ? -16.147 45.669 -0.925 1.00 16.50 84 PHE A C 1
ATOM 653 O O . PHE A 1 105 ? -17.170 45.353 -0.336 1.00 15.55 84 PHE A O 1
ATOM 661 N N . LEU A 1 106 ? -15.164 44.808 -1.179 1.00 13.36 85 LEU A N 1
ATOM 662 C CA . LEU A 1 106 ? -15.237 43.437 -0.672 1.00 12.42 85 LEU A CA 1
ATOM 663 C C . LEU A 1 106 ? -14.010 43.167 0.197 1.00 13.43 85 LEU A C 1
ATOM 664 O O . LEU A 1 106 ? -12.882 43.429 -0.217 1.00 15.02 85 LEU A O 1
ATOM 669 N N . ASP A 1 107 ? -14.239 42.723 1.430 1.00 14.01 86 ASP A N 1
ATOM 670 C CA . ASP A 1 107 ? -13.139 42.388 2.329 1.00 16.49 86 ASP A CA 1
ATOM 671 C C . ASP A 1 107 ? -13.323 40.928 2.708 1.00 17.06 86 ASP A C 1
ATOM 672 O O . ASP A 1 107 ? -12.713 40.063 2.104 1.00 18.52 86 ASP A O 1
ATOM 677 N N . LEU A 1 108 ? -14.179 40.651 3.688 1.00 13.02 87 LEU A N 1
ATOM 678 C CA . LEU A 1 108 ? -14.516 39.269 4.021 1.00 13.35 87 LEU A CA 1
ATOM 679 C C . LEU A 1 108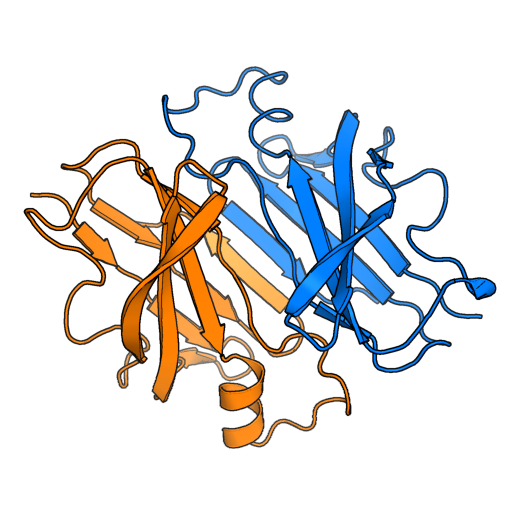 ? -15.800 38.903 3.306 1.00 13.99 87 LEU A C 1
ATOM 680 O O . LEU A 1 108 ? -16.802 39.617 3.425 1.00 15.08 87 LEU A O 1
ATOM 685 N N . ILE A 1 109 ? -15.793 37.797 2.565 1.00 10.57 88 ILE A N 1
ATOM 686 C CA . ILE A 1 109 ? -17.021 37.352 1.891 1.00 8.91 88 ILE A CA 1
ATOM 687 C C . ILE A 1 109 ? -17.556 36.119 2.593 1.00 12.88 88 ILE A C 1
ATOM 688 O O . ILE A 1 109 ? -16.884 35.087 2.599 1.00 11.27 88 ILE A O 1
ATOM 693 N N . PRO A 1 110 ? -18.755 36.219 3.189 1.00 11.07 89 PRO A N 1
ATOM 694 C CA . PRO A 1 110 ? -19.379 35.027 3.757 1.00 11.12 89 PRO A CA 1
ATOM 695 C C . PRO A 1 110 ? -20.247 34.324 2.712 1.00 14.07 89 PRO A C 1
ATOM 696 O O . PRO A 1 110 ? -21.018 34.984 2.013 1.00 13.96 89 PRO A O 1
ATOM 700 N N . ILE A 1 111 ? -20.084 33.013 2.575 1.00 11.64 90 ILE A N 1
ATOM 701 C CA A ILE A 1 111 ? -20.999 32.213 1.766 0.63 11.39 90 ILE A CA 1
ATOM 702 C CA B ILE A 1 111 ? -20.999 32.209 1.777 0.37 11.40 90 ILE A CA 1
ATOM 703 C C . ILE A 1 111 ? -21.690 31.253 2.723 1.00 11.87 90 ILE A C 1
ATOM 704 O O . ILE A 1 111 ? -21.053 30.333 3.254 1.00 12.90 90 ILE A O 1
ATOM 713 N N . ARG A 1 112 ? -22.978 31.502 2.949 1.00 11.91 91 ARG A N 1
ATOM 714 C CA A ARG A 1 112 ? -23.789 30.693 3.855 0.47 13.12 91 ARG A CA 1
ATOM 715 C CA B ARG A 1 112 ? -23.801 30.710 3.855 0.53 13.26 91 ARG A CA 1
ATOM 716 C C . ARG A 1 112 ? -24.630 29.716 3.045 1.00 12.14 91 ARG A C 1
ATOM 717 O O . ARG A 1 112 ? -25.240 30.084 2.039 1.00 12.47 91 ARG A O 1
ATOM 732 N N . PHE A 1 113 ? -24.640 28.461 3.472 1.00 12.88 92 PHE A N 1
ATOM 733 C CA . PHE A 1 113 ? -25.335 27.431 2.708 1.00 13.09 92 PHE A CA 1
ATOM 734 C C . PHE A 1 113 ? -25.718 26.277 3.622 1.00 12.52 92 PHE A C 1
ATOM 735 O O . PHE A 1 113 ? -25.163 26.126 4.722 1.00 13.95 92 PHE A O 1
ATOM 743 N N . GLY A 1 114 ? -26.657 25.456 3.160 1.00 12.47 93 GLY A N 1
ATOM 744 C CA . GLY A 1 114 ? -27.107 24.315 3.935 1.00 15.23 93 GLY A CA 1
ATOM 745 C C . GLY A 1 114 ? -26.645 22.994 3.354 1.00 16.88 93 GLY A C 1
ATOM 746 O O . GLY A 1 114 ? -26.500 22.853 2.143 1.00 16.89 93 GLY A O 1
ATOM 747 N N . ILE A 1 115 ? -26.390 22.035 4.238 1.00 14.39 94 ILE A N 1
ATOM 748 C CA . ILE A 1 115 ? -26.110 20.656 3.856 1.00 15.89 94 ILE A CA 1
ATOM 749 C C . ILE A 1 115 ? -27.276 19.801 4.334 1.00 16.81 94 ILE A C 1
ATOM 750 O O . ILE A 1 115 ? -27.565 19.744 5.539 1.00 18.23 94 ILE A O 1
ATOM 755 N N . ALA A 1 116 ? -27.966 19.157 3.391 1.00 16.95 95 ALA A N 1
ATOM 756 C CA . ALA A 1 116 ? -29.156 18.365 3.701 1.00 18.48 95 ALA A CA 1
ATOM 757 C C . ALA A 1 116 ? -28.887 16.866 3.830 1.00 21.54 95 ALA A C 1
ATOM 758 O O . ALA A 1 116 ? -29.690 16.133 4.393 1.00 23.80 95 ALA A O 1
ATOM 760 N N . ASP A 1 117 ? -27.764 16.415 3.288 1.00 19.87 96 ASP A N 1
ATOM 761 C CA . ASP A 1 117 ? -27.478 14.985 3.223 1.00 23.19 96 ASP A CA 1
ATOM 762 C C . ASP A 1 117 ? -26.041 14.771 3.658 1.00 22.84 96 ASP A C 1
ATOM 763 O O . ASP A 1 117 ? -25.131 15.227 2.978 1.00 20.10 96 ASP A O 1
ATOM 768 N N . GLU A 1 118 ? -25.824 14.095 4.784 1.00 22.38 97 GLU A N 1
ATOM 769 C CA . GLU A 1 118 ? -24.460 14.029 5.305 1.00 22.22 97 GLU A CA 1
ATOM 770 C C . GLU A 1 118 ? -23.609 13.106 4.429 1.00 25.84 97 GLU A C 1
ATOM 771 O O . GLU A 1 118 ? -22.377 13.120 4.514 1.00 27.13 97 GLU A O 1
ATOM 777 N N . ASP A 1 119 ? -24.264 12.342 3.558 1.00 23.97 98 ASP A N 1
ATOM 778 C CA . ASP A 1 119 ? -23.560 11.484 2.606 1.00 27.22 98 ASP A CA 1
ATOM 779 C C . ASP A 1 119 ? -23.423 12.129 1.226 1.00 26.16 98 ASP A C 1
ATOM 780 O O . ASP A 1 119 ? -22.963 11.493 0.273 1.00 28.21 98 ASP A O 1
ATOM 785 N N . GLY A 1 120 ? -23.808 13.391 1.120 1.00 23.43 99 GLY A N 1
ATOM 786 C CA . GLY A 1 120 ? -23.768 14.072 -0.157 1.00 23.50 99 GLY A CA 1
ATOM 787 C C . GLY A 1 120 ? -22.412 14.692 -0.437 1.00 26.55 99 GLY A C 1
ATOM 788 O O . GLY A 1 120 ? -21.639 14.952 0.485 1.00 23.65 99 GLY A O 1
ATOM 789 N N . ASN A 1 121 ? -22.134 14.917 -1.718 1.00 20.43 100 ASN A N 1
ATOM 790 C CA A ASN A 1 121 ? -20.916 15.592 -2.162 0.60 20.23 100 ASN A CA 1
ATOM 791 C CA B ASN A 1 121 ? -20.913 15.604 -2.132 0.40 20.19 100 ASN A CA 1
ATOM 792 C C . ASN A 1 121 ? -21.223 17.048 -2.493 1.00 21.04 100 ASN A C 1
ATOM 793 O O . ASN A 1 121 ? -21.830 17.329 -3.528 1.00 23.27 100 ASN A O 1
ATOM 802 N N . TYR A 1 122 ? -20.820 17.965 -1.620 1.00 16.19 101 TYR A N 1
ATOM 803 C CA . TYR A 1 122 ? -21.129 19.374 -1.807 1.00 15.46 101 TYR A CA 1
ATOM 804 C C . TYR A 1 122 ? -19.909 20.134 -2.292 1.00 19.22 101 TYR A C 1
ATOM 805 O O . TYR A 1 122 ? -18.887 20.140 -1.616 1.00 17.09 101 TYR A O 1
ATOM 814 N N . HIS A 1 123 ? -20.011 20.752 -3.465 1.00 14.19 102 HIS A N 1
ATOM 815 C CA . HIS A 1 123 ? -18.936 21.610 -3.977 1.00 14.63 102 HIS A CA 1
ATOM 816 C C . HIS A 1 123 ? -19.411 23.057 -3.968 1.00 18.98 102 HIS A C 1
ATOM 817 O O . HIS A 1 123 ? -20.488 23.354 -4.482 1.00 20.12 102 HIS A O 1
ATOM 824 N N . VAL A 1 124 ? -18.626 23.964 -3.397 1.00 13.95 103 VAL A N 1
ATOM 825 C CA . VAL A 1 124 ? -19.039 25.369 -3.372 1.00 12.55 103 VAL A CA 1
ATOM 826 C C . VAL A 1 124 ? -17.949 26.225 -4.028 1.00 14.66 103 VAL A C 1
ATOM 827 O O . VAL A 1 124 ? -17.098 26.784 -3.346 1.00 18.95 103 VAL A O 1
ATOM 831 N N . PRO A 1 125 ? -17.943 26.285 -5.365 1.00 11.32 104 PRO A N 1
ATOM 832 C CA . PRO A 1 125 ? -16.966 27.141 -6.065 1.00 11.56 104 PRO A CA 1
ATOM 833 C C . PRO A 1 125 ? -17.252 28.615 -5.839 1.00 16.73 104 PRO A C 1
ATOM 834 O O . PRO A 1 125 ? -18.419 29.006 -5.681 1.00 15.76 104 PRO A O 1
ATOM 838 N N . LEU A 1 126 ? -16.194 29.423 -5.843 1.00 11.40 105 LEU A N 1
ATOM 839 C CA . LEU A 1 126 ? -16.342 30.877 -5.762 1.00 12.34 105 LEU A CA 1
ATOM 840 C C . LEU A 1 126 ? -15.604 31.501 -6.937 1.00 10.13 105 LEU A C 1
ATOM 841 O O . LEU A 1 126 ? -14.455 31.161 -7.185 1.00 13.19 105 LEU A O 1
ATOM 846 N N . LEU A 1 127 ? -16.278 32.395 -7.658 1.00 10.10 106 LEU A N 1
ATOM 847 C CA . LEU A 1 127 ? -15.638 33.236 -8.658 1.00 12.54 106 LEU A CA 1
ATOM 848 C C . LEU A 1 127 ? -15.536 34.618 -8.057 1.00 15.14 106 LEU A C 1
ATOM 849 O O . LEU A 1 127 ? -16.530 35.118 -7.558 1.00 14.09 106 LEU A O 1
ATOM 854 N N . VAL A 1 128 ? -14.378 35.267 -8.109 1.00 11.85 107 VAL A N 1
ATOM 855 C CA . VAL A 1 128 ? -14.306 36.542 -7.417 1.00 10.25 107 VAL A CA 1
ATOM 856 C C . VAL A 1 128 ? -13.344 37.537 -8.065 1.00 12.37 107 VAL A C 1
ATOM 857 O O . VAL A 1 128 ? -12.282 37.162 -8.561 1.00 11.12 107 VAL A O 1
ATOM 861 N N . SER A 1 129 ? -13.770 38.796 -8.088 1.00 11.41 108 SER A N 1
ATOM 862 C CA . SER A 1 129 ? -12.902 39.949 -8.329 1.00 12.73 108 SER A CA 1
ATOM 863 C C . SER A 1 129 ? -13.093 40.923 -7.156 1.00 12.36 108 SER A C 1
ATOM 864 O O . SER A 1 129 ? -13.964 40.710 -6.317 1.00 13.77 108 SER A O 1
ATOM 867 N N . PRO A 1 130 ? -12.317 42.019 -7.103 1.00 13.86 109 PRO A N 1
ATOM 868 C CA . PRO A 1 130 ? -12.554 42.911 -5.959 1.00 14.75 109 PRO A CA 1
ATOM 869 C C . PRO A 1 130 ? -13.931 43.591 -5.988 1.00 12.64 109 PRO A C 1
ATOM 870 O O . PRO A 1 130 ? -14.329 44.213 -4.996 1.00 15.44 109 PRO A O 1
ATOM 874 N N . TRP A 1 131 ? -14.675 43.449 -7.089 1.00 11.81 110 TRP A N 1
ATOM 875 C CA . TRP A 1 131 ? -15.951 44.173 -7.209 1.00 11.21 110 TRP A CA 1
ATOM 876 C C . TRP A 1 131 ? -17.091 43.282 -7.694 1.00 12.93 110 TRP A C 1
ATOM 877 O O . TRP A 1 131 ? -18.125 43.787 -8.123 1.00 12.15 110 TRP A O 1
ATOM 888 N N . SER A 1 132 ? -16.900 41.966 -7.608 1.00 11.40 111 SER A N 1
ATOM 889 C CA . SER A 1 132 ? -17.930 41.025 -8.067 1.00 10.55 111 SER A CA 1
ATOM 890 C C . SER A 1 132 ? -17.654 39.651 -7.518 1.00 12.30 111 SER A C 1
ATOM 891 O O . SER A 1 132 ? -16.506 39.301 -7.289 1.00 12.54 111 SER A O 1
ATOM 894 N N . TYR A 1 133 ? -18.697 38.867 -7.288 1.00 10.58 112 TYR A N 1
ATOM 895 C CA . TYR A 1 133 ? -18.456 37.440 -7.062 1.00 10.57 112 TYR A CA 1
ATOM 896 C C . TYR A 1 133 ? -19.699 36.620 -7.354 1.00 10.42 112 TYR A C 1
ATOM 897 O O . TYR A 1 133 ? -20.808 37.143 -7.427 1.00 13.10 112 TYR A O 1
ATOM 906 N N . SER A 1 134 ? -19.493 35.319 -7.510 1.00 10.95 113 SER A N 1
ATOM 907 C CA . SER A 1 134 ? -20.599 34.419 -7.798 1.00 12.63 113 SER A CA 1
ATOM 908 C C . SER A 1 134 ? -20.280 33.052 -7.226 1.00 11.47 113 SER A C 1
ATOM 909 O O . SER A 1 134 ? -19.116 32.673 -7.071 1.00 11.76 113 SER A O 1
ATOM 912 N N . THR A 1 135 ? -21.324 32.317 -6.874 1.00 10.24 114 THR A N 1
ATOM 913 C CA . THR A 1 135 ? -21.121 30.993 -6.313 1.00 10.56 114 THR A CA 1
ATOM 914 C C . THR A 1 135 ? -22.313 30.138 -6.721 1.00 9.28 114 THR A C 1
ATOM 915 O O . THR A 1 135 ? -23.331 30.651 -7.181 1.00 11.72 114 THR A O 1
ATOM 919 N N . TYR A 1 136 ? -22.167 28.827 -6.580 1.00 11.38 115 TYR A N 1
ATOM 920 C CA . TYR A 1 136 ? -23.218 27.908 -6.982 1.00 10.71 115 TYR A CA 1
ATOM 921 C C . TYR A 1 136 ? -22.962 26.552 -6.379 1.00 13.57 115 TYR A C 1
ATOM 922 O O . TYR A 1 136 ? -21.841 26.264 -5.989 1.00 14.44 115 TYR A O 1
ATOM 931 N N . ARG A 1 137 ? -24.006 25.734 -6.283 1.00 12.31 116 ARG A N 1
ATOM 932 C CA . ARG A 1 137 ? -23.822 24.345 -5.867 1.00 13.34 116 ARG A CA 1
ATOM 933 C C . ARG A 1 137 ? -23.254 23.572 -7.052 1.00 14.37 116 ARG A C 1
ATOM 934 O O . ARG A 1 137 ? -23.930 23.367 -8.067 1.00 15.79 116 ARG A O 1
ATOM 942 N N . GLY A 1 138 ? -21.996 23.168 -6.932 1.00 15.05 117 GLY A N 1
ATOM 943 C CA . GLY A 1 138 ? -21.310 22.502 -8.019 1.00 19.23 117 GLY A CA 1
ATOM 944 C C . GLY A 1 138 ? -21.750 21.072 -8.223 1.00 21.58 117 GLY A C 1
ATOM 945 O O . GLY A 1 138 ? -22.451 20.503 -7.387 1.00 26.20 117 GLY A O 1
ATOM 946 N N . SER A 1 139 ? -21.338 20.496 -9.346 1.00 25.87 118 SER A N 1
ATOM 947 C CA . SER A 1 139 ? -21.705 19.121 -9.686 1.00 32.34 118 SER A CA 1
ATOM 948 C C . SER A 1 139 ? -20.460 18.251 -9.766 1.00 45.12 118 SER A C 1
ATOM 949 O O . SER A 1 139 ? -19.343 18.764 -9.841 1.00 42.42 118 SER A O 1
ATOM 953 N N . MET B 1 22 ? -26.958 63.481 -2.021 1.00 62.18 1 MET B N 1
ATOM 954 C CA . MET B 1 22 ? -25.594 62.987 -2.167 1.00 55.77 1 MET B CA 1
ATOM 955 C C . MET B 1 22 ? -25.554 61.457 -2.259 1.00 47.61 1 MET B C 1
ATOM 956 O O . MET B 1 22 ? -26.046 60.871 -3.225 1.00 51.80 1 MET B O 1
ATOM 958 N N . GLY B 1 23 ? -24.968 60.815 -1.253 1.00 40.75 2 GLY B N 1
ATOM 959 C CA . GLY B 1 23 ? -24.769 59.374 -1.279 1.00 29.07 2 GLY B CA 1
ATOM 960 C C . GLY B 1 23 ? -26.040 58.539 -1.225 1.00 28.78 2 GLY B C 1
ATOM 961 O O . GLY B 1 23 ? -27.092 59.001 -0.779 1.00 32.42 2 GLY B O 1
ATOM 962 N N . LYS B 1 24 ? -25.940 57.295 -1.677 1.00 24.19 3 LYS B N 1
ATOM 963 C CA . LYS B 1 24 ? -27.099 56.417 -1.758 1.00 22.40 3 LYS B CA 1
ATOM 964 C C . LYS B 1 24 ? -26.665 54.954 -1.784 1.00 22.67 3 LYS B C 1
ATOM 965 O O . LYS B 1 24 ? -25.630 54.620 -2.365 1.00 24.25 3 LYS B O 1
ATOM 971 N N . LEU B 1 25 ? -27.440 54.091 -1.136 1.00 18.52 4 LEU B N 1
ATOM 972 C CA . LEU B 1 25 ? -27.277 52.641 -1.294 1.00 15.90 4 LEU B CA 1
ATOM 973 C C . LEU B 1 25 ? -28.573 52.037 -1.821 1.00 16.49 4 LEU B C 1
ATOM 974 O O . LEU B 1 25 ? -29.655 52.339 -1.310 1.00 17.62 4 LEU B O 1
ATOM 979 N N . SER B 1 26 ? -28.468 51.194 -2.848 1.00 16.33 5 SER B N 1
ATOM 980 C CA . SER B 1 26 ? -29.652 50.576 -3.460 1.00 13.27 5 SER B CA 1
ATOM 981 C C . SER B 1 26 ? -29.351 49.159 -3.887 1.00 15.54 5 SER B C 1
ATOM 982 O O . SER B 1 26 ? -28.187 48.786 -4.065 1.00 15.00 5 SER B O 1
ATOM 985 N N . THR B 1 27 ? -30.409 48.374 -4.067 1.00 13.39 6 THR B N 1
ATOM 986 C CA . THR B 1 27 ? -30.236 47.015 -4.561 1.00 10.95 6 THR B CA 1
ATOM 987 C C . THR B 1 27 ? -31.305 46.706 -5.615 1.00 12.83 6 THR B C 1
ATOM 988 O O . THR B 1 27 ? -32.216 47.501 -5.858 1.00 16.85 6 THR B O 1
ATOM 992 N N . HIS B 1 28 ? -31.187 45.540 -6.240 1.00 12.15 7 HIS B N 1
ATOM 993 C CA . HIS B 1 28 ? -32.088 45.119 -7.303 1.00 12.69 7 HIS B CA 1
ATOM 994 C C . HIS B 1 28 ? -31.918 43.619 -7.390 1.00 11.86 7 HIS B C 1
ATOM 995 O O . HIS B 1 28 ? -30.805 43.142 -7.621 1.00 13.66 7 HIS B O 1
ATOM 1002 N N . VAL B 1 29 ? -32.990 42.866 -7.179 1.00 10.51 8 VAL B N 1
ATOM 1003 C CA . VAL B 1 29 ? -32.872 41.416 -7.143 1.00 9.93 8 VAL B CA 1
ATOM 1004 C C . VAL B 1 29 ? -33.540 40.818 -8.366 1.00 13.90 8 VAL B C 1
ATOM 1005 O O . VAL B 1 29 ? -34.704 41.122 -8.649 1.00 12.47 8 VAL B O 1
ATOM 1009 N N . LEU B 1 30 ? -32.789 39.984 -9.083 1.00 10.61 9 LEU B N 1
ATOM 1010 C CA . LEU B 1 30 ? -33.277 39.305 -10.287 1.00 12.11 9 LEU B CA 1
ATOM 1011 C C . LEU B 1 30 ? -33.315 37.807 -10.058 1.00 13.94 9 LEU B C 1
ATOM 1012 O O . LEU B 1 30 ? -32.337 37.200 -9.627 1.00 13.91 9 LEU B O 1
ATOM 1017 N N . ASP B 1 31 ? -34.457 37.217 -10.372 1.00 12.24 10 ASP B N 1
ATOM 1018 C CA . ASP B 1 31 ? -34.680 35.781 -10.276 1.00 11.40 10 ASP B CA 1
ATOM 1019 C C . ASP B 1 31 ? -34.259 35.134 -11.587 1.00 14.05 10 ASP B C 1
ATOM 1020 O O . ASP B 1 31 ? -34.956 35.247 -12.592 1.00 13.24 10 ASP B O 1
ATOM 1025 N N . THR B 1 32 ? -33.097 34.475 -11.591 1.00 19.34 11 THR B N 1
ATOM 1026 C CA . THR B 1 32 ? -32.567 33.858 -12.808 1.00 20.07 11 THR B CA 1
ATOM 1027 C C . THR B 1 32 ? -33.123 32.479 -13.107 1.00 25.08 11 THR B C 1
ATOM 1028 O O . THR B 1 32 ? -32.962 31.974 -14.215 1.00 27.29 11 THR B O 1
ATOM 1032 N N . ALA B 1 33 ? -33.765 31.858 -12.128 1.00 22.11 12 ALA B N 1
ATOM 1033 C CA . ALA B 1 33 ? -34.461 30.614 -12.397 1.00 24.13 12 ALA B CA 1
ATOM 1034 C C . ALA B 1 33 ? -35.664 30.881 -13.311 1.00 23.17 12 ALA B C 1
ATOM 1035 O O . ALA B 1 33 ? -36.002 30.044 -14.152 1.00 28.91 12 ALA B O 1
ATOM 1037 N N . HIS B 1 34 ? -36.299 32.047 -13.165 1.00 23.66 13 HIS B N 1
ATOM 1038 C CA . HIS B 1 34 ? -37.561 32.309 -13.857 1.00 25.95 13 HIS B CA 1
ATOM 1039 C C . HIS B 1 34 ? -37.518 33.462 -14.864 1.00 22.41 13 HIS B C 1
ATOM 1040 O O . HIS B 1 34 ? -38.464 33.643 -15.638 1.00 22.86 13 HIS B O 1
ATOM 1047 N N . GLY B 1 35 ? -36.435 34.238 -14.858 1.00 21.19 14 GLY B N 1
ATOM 1048 C CA . GLY B 1 35 ? -36.283 35.332 -15.804 1.00 21.42 14 GLY B CA 1
ATOM 1049 C C . GLY B 1 35 ? -37.142 36.539 -15.463 1.00 22.85 14 GLY B C 1
ATOM 1050 O O . GLY B 1 35 ? -37.605 37.273 -16.348 1.00 24.22 14 GLY B O 1
ATOM 1051 N N . THR B 1 36 ? -37.366 36.739 -14.169 1.00 19.22 15 THR B N 1
ATOM 1052 C CA . THR B 1 36 ? -38.225 37.816 -13.684 1.00 17.61 15 THR B CA 1
ATOM 1053 C C . THR B 1 36 ? -37.489 38.596 -12.600 1.00 16.04 15 THR B C 1
ATOM 1054 O O . THR B 1 36 ? -36.521 38.106 -12.031 1.00 15.64 15 THR B O 1
ATOM 1058 N N . PRO B 1 37 ? -37.944 39.817 -12.303 1.00 15.83 16 PRO B N 1
ATOM 1059 C CA . PRO B 1 37 ? -37.468 40.403 -11.048 1.00 16.00 16 PRO B CA 1
ATOM 1060 C C . PRO B 1 37 ? -37.880 39.504 -9.881 1.00 14.58 16 PRO B C 1
ATOM 1061 O O . PRO B 1 37 ? -38.861 38.753 -10.011 1.00 16.27 16 PRO B O 1
ATOM 1065 N N . ALA B 1 38 ? -37.142 39.550 -8.783 1.00 13.20 17 ALA B N 1
ATOM 1066 C CA . ALA B 1 38 ? -37.550 38.819 -7.588 1.00 13.17 17 ALA B CA 1
ATOM 1067 C C . ALA B 1 38 ? -38.410 39.744 -6.733 1.00 13.27 17 ALA B C 1
ATOM 1068 O O . ALA B 1 38 ? -37.893 40.476 -5.878 1.00 14.44 17 ALA B O 1
ATOM 1070 N N . ALA B 1 39 ? -39.723 39.709 -6.981 1.00 12.34 18 ALA B N 1
ATOM 1071 C CA . ALA B 1 39 ? -40.678 40.533 -6.249 1.00 13.88 18 ALA B CA 1
ATOM 1072 C C . ALA B 1 39 ? -41.032 39.893 -4.910 1.00 16.12 18 ALA B C 1
ATOM 1073 O O . ALA B 1 39 ? -41.002 38.666 -4.777 1.00 14.54 18 ALA B O 1
ATOM 1075 N N . ALA B 1 40 ? -41.391 40.724 -3.930 1.00 12.34 19 ALA B N 1
ATOM 1076 C CA . ALA B 1 40 ? -41.893 40.243 -2.649 1.00 12.05 19 ALA B CA 1
ATOM 1077 C C . ALA B 1 40 ? -40.897 39.324 -1.957 1.00 13.53 19 ALA B C 1
ATOM 1078 O O . ALA B 1 40 ? -41.284 38.287 -1.406 1.00 15.76 19 ALA B O 1
ATOM 1080 N N . MET B 1 41 ? -39.621 39.708 -2.018 1.00 12.64 20 MET B N 1
ATOM 1081 C CA . MET B 1 41 ? -38.559 39.079 -1.229 1.00 13.25 20 MET B CA 1
ATOM 1082 C C . MET B 1 41 ? -38.243 39.925 0.003 1.00 12.72 20 MET B C 1
ATOM 1083 O O . MET B 1 41 ? -38.087 41.151 -0.102 1.00 14.36 20 MET B O 1
ATOM 1088 N N . ARG B 1 42 ? -38.126 39.280 1.160 1.00 13.27 21 ARG B N 1
ATOM 1089 C CA . ARG B 1 42 ? -37.725 39.991 2.369 1.00 12.76 21 ARG B CA 1
ATOM 1090 C C . ARG B 1 42 ? -36.218 40.186 2.415 1.00 12.87 21 ARG B C 1
ATOM 1091 O O . ARG B 1 42 ? -35.450 39.258 2.135 1.00 13.27 21 ARG B O 1
ATOM 1099 N N . VAL B 1 43 ? -35.802 41.405 2.755 1.00 10.65 22 VAL B N 1
ATOM 1100 C CA . VAL B 1 43 ? -34.384 41.761 2.854 1.00 14.69 22 VAL B CA 1
ATOM 1101 C C . VAL B 1 43 ? -34.154 42.598 4.115 1.00 17.56 22 VAL B C 1
ATOM 1102 O O . VAL B 1 43 ? -34.988 43.440 4.443 1.00 16.27 22 VAL B O 1
ATOM 1106 N N . GLU B 1 44 ? -33.056 42.361 4.833 1.00 15.58 23 GLU B N 1
ATOM 1107 C CA . GLU B 1 44 ? -32.670 43.259 5.927 1.00 13.86 23 GLU B CA 1
ATOM 1108 C C . GLU B 1 44 ? -31.291 43.854 5.687 1.00 16.08 23 GLU B C 1
ATOM 1109 O O . GLU B 1 44 ? -30.417 43.221 5.090 1.00 17.35 23 GLU B O 1
ATOM 1115 N N . LEU B 1 45 ? -31.120 45.082 6.159 1.00 12.59 24 LEU B N 1
ATOM 1116 C CA . LEU B 1 45 ? -29.841 45.776 6.089 1.00 15.14 24 LEU B CA 1
ATOM 1117 C C . LEU B 1 45 ? -29.238 45.926 7.483 1.00 19.22 24 LEU B C 1
ATOM 1118 O O . LEU B 1 45 ? -29.911 46.392 8.411 1.00 18.45 24 LEU B O 1
ATOM 1123 N N . TYR B 1 46 ? -27.975 45.522 7.620 1.00 15.52 25 TYR B N 1
ATOM 1124 C CA . TYR B 1 46 ? -27.225 45.677 8.866 1.00 19.40 25 TYR B CA 1
ATOM 1125 C C . TYR B 1 46 ? -25.984 46.526 8.676 1.00 19.00 25 TYR B C 1
ATOM 1126 O O . TYR B 1 46 ? -25.378 46.524 7.612 1.00 18.31 25 TYR B O 1
ATOM 1135 N N . ARG B 1 47 ? -25.598 47.234 9.730 1.00 20.02 26 ARG B N 1
ATOM 1136 C CA . ARG B 1 47 ? -24.271 47.825 9.800 1.00 23.00 26 ARG B CA 1
ATOM 1137 C C . ARG B 1 47 ? -23.443 46.944 10.720 1.00 29.99 26 ARG B C 1
ATOM 1138 O O . ARG B 1 47 ? -23.886 46.601 11.812 1.00 31.94 26 ARG B O 1
ATOM 1146 N N . ILE B 1 48 ? -22.254 46.553 10.273 1.00 27.58 27 ILE B N 1
ATOM 1147 C CA . ILE B 1 48 ? -21.394 45.716 11.094 1.00 26.62 27 ILE B CA 1
ATOM 1148 C C . ILE B 1 48 ? -20.562 46.618 11.992 1.00 36.00 27 ILE B C 1
ATOM 1149 O O . ILE B 1 48 ? -19.720 47.373 11.510 1.00 37.76 27 ILE B O 1
ATOM 1154 N N . ALA B 1 49 ? -20.822 46.553 13.294 1.00 63.20 28 ALA B N 1
ATOM 1155 C CA . ALA B 1 49 ? -20.202 47.469 14.246 1.00 66.89 28 ALA B CA 1
ATOM 1156 C C . ALA B 1 49 ? -18.730 47.152 14.475 1.00 67.41 28 ALA B C 1
ATOM 1157 O O . ALA B 1 49 ? -18.198 46.182 13.933 1.00 65.33 28 ALA B O 1
ATOM 1159 N N . ALA B 1 50 ? -18.084 47.985 15.287 1.00 71.29 29 ALA B N 1
ATOM 1160 C CA . ALA B 1 50 ? -16.671 47.828 15.613 1.00 71.54 29 ALA B CA 1
ATOM 1161 C C . ALA B 1 50 ? -16.391 46.462 16.228 1.00 74.11 29 ALA B C 1
ATOM 1162 O O . ALA B 1 50 ? -15.432 45.784 15.855 1.00 75.62 29 ALA B O 1
ATOM 1164 N N . SER B 1 51 ? -17.240 46.063 17.169 1.00 72.64 30 SER B N 1
ATOM 1165 C CA . SER B 1 51 ? -17.115 44.764 17.814 1.00 71.06 30 SER B CA 1
ATOM 1166 C C . SER B 1 51 ? -17.265 43.633 16.804 1.00 70.56 30 SER B C 1
ATOM 1167 O O . SER B 1 51 ? -16.741 42.536 16.998 1.00 68.73 30 SER B O 1
ATOM 1170 N N . GLY B 1 52 ? -17.977 43.914 15.718 1.00 68.99 31 GLY B N 1
ATOM 1171 C CA . GLY B 1 52 ? -18.278 42.912 14.716 1.00 67.00 31 GLY B CA 1
ATOM 1172 C C . GLY B 1 52 ? -19.740 42.531 14.817 1.00 66.01 31 GLY B C 1
ATOM 1173 O O . GLY B 1 52 ? -20.252 41.743 14.020 1.00 65.88 31 GLY B O 1
ATOM 1174 N N . THR B 1 53 ? -20.409 43.104 15.813 1.00 65.50 32 THR B N 1
ATOM 1175 C CA . THR B 1 53 ? -21.826 42.854 16.047 1.00 68.45 32 THR B CA 1
ATOM 1176 C C . THR B 1 53 ? -22.688 43.583 15.028 1.00 67.05 32 THR B C 1
ATOM 1177 O O . THR B 1 53 ? -22.567 44.795 14.868 1.00 63.41 32 THR B O 1
ATOM 1181 N N . PRO B 1 54 ? -23.560 42.840 14.330 1.00 38.68 33 PRO B N 1
ATOM 1182 C CA . PRO B 1 54 ? -24.449 43.421 13.321 1.00 39.21 33 PRO B CA 1
ATOM 1183 C C . PRO B 1 54 ? -25.583 44.212 13.948 1.00 40.75 33 PRO B C 1
ATOM 1184 O O . PRO B 1 54 ? -26.330 43.671 14.761 1.00 49.62 33 PRO B O 1
ATOM 1188 N N . GLU B 1 55 ? -25.691 45.483 13.580 1.00 35.36 34 GLU B N 1
ATOM 1189 C CA . GLU B 1 55 ? -26.783 46.333 14.030 1.00 29.86 34 GLU B CA 1
ATOM 1190 C C . GLU B 1 55 ? -27.848 46.419 12.945 1.00 29.24 34 GLU B C 1
ATOM 1191 O O . GLU B 1 55 ? -27.565 46.879 11.839 1.00 23.51 34 GLU B O 1
ATOM 1197 N N . LEU B 1 56 ? -29.068 45.985 13.253 1.00 28.53 35 LEU B N 1
ATOM 1198 C CA . LEU B 1 56 ? -30.151 46.070 12.283 1.00 27.08 35 LEU B CA 1
ATOM 1199 C C . LEU B 1 56 ? -30.502 47.520 11.976 1.00 25.25 35 LEU B C 1
ATOM 1200 O O . LEU B 1 56 ? -30.821 48.287 12.882 1.00 28.34 35 LEU B O 1
ATOM 1205 N N . LEU B 1 57 ? -30.448 47.896 10.701 1.00 21.39 36 LEU B N 1
ATOM 1206 C CA . LEU B 1 57 ? -30.825 49.250 10.302 1.00 24.12 36 LEU B CA 1
ATOM 1207 C C . LEU B 1 57 ? -32.241 49.309 9.739 1.00 22.51 36 LEU B C 1
ATOM 1208 O O . LEU B 1 57 ? -32.983 50.243 10.040 1.00 28.14 36 LEU B O 1
ATOM 1213 N N . LYS B 1 58 ? -32.617 48.314 8.939 1.00 21.89 37 LYS B N 1
ATOM 1214 C CA A LYS B 1 58 ? -33.858 48.359 8.168 0.51 25.19 37 LYS B CA 1
ATOM 1215 C CA B LYS B 1 58 ? -33.967 48.290 8.402 0.49 24.80 37 LYS B CA 1
ATOM 1216 C C . LYS B 1 58 ? -34.356 46.953 7.787 1.00 21.23 37 LYS B C 1
ATOM 1217 O O . LYS B 1 58 ? -33.529 46.101 7.454 1.00 20.13 37 LYS B O 1
ATOM 1228 N N . ARG B 1 59 ? -35.669 46.755 7.758 1.00 20.87 38 ARG B N 1
ATOM 1229 C CA . ARG B 1 59 ? -36.290 45.577 7.168 1.00 19.74 38 ARG B CA 1
ATOM 1230 C C . ARG B 1 59 ? -37.103 46.084 5.990 1.00 21.53 38 ARG B C 1
ATOM 1231 O O . ARG B 1 59 ? -37.915 46.996 6.151 1.00 24.60 38 ARG B O 1
ATOM 1239 N N . VAL B 1 60 ? -36.899 45.508 4.814 1.00 16.44 39 VAL B N 1
ATOM 1240 C CA . VAL B 1 60 ? -37.626 45.949 3.626 1.00 16.57 39 VAL B CA 1
ATOM 1241 C C . VAL B 1 60 ? -38.149 44.758 2.837 1.00 16.56 39 VAL B C 1
ATOM 1242 O O . VAL B 1 60 ? -37.835 43.610 3.144 1.00 14.80 39 VAL B O 1
ATOM 1246 N N . VAL B 1 61 ? -38.979 45.054 1.838 1.00 15.45 40 VAL B N 1
ATOM 1247 C CA . VAL B 1 61 ? -39.536 44.043 0.947 1.00 12.39 40 VAL B CA 1
ATOM 1248 C C . VAL B 1 61 ? -39.288 44.508 -0.478 1.00 13.23 40 VAL B C 1
ATOM 1249 O O . VAL B 1 61 ? -39.445 45.694 -0.758 1.00 14.14 40 VAL B O 1
ATOM 1253 N N . THR B 1 62 ? -38.911 43.614 -1.391 1.00 12.43 41 THR B N 1
ATOM 1254 C CA . THR B 1 62 ? -38.700 44.062 -2.766 1.00 11.46 41 THR B CA 1
ATOM 1255 C C . THR B 1 62 ? -40.036 44.276 -3.450 1.00 11.90 41 THR B C 1
ATOM 1256 O O . THR B 1 62 ? -41.007 43.564 -3.196 1.00 13.44 41 THR B O 1
ATOM 1260 N N . ASN B 1 63 ? -40.071 45.277 -4.324 1.00 13.75 42 ASN B N 1
ATOM 1261 C CA . ASN B 1 63 ? -41.282 45.592 -5.056 1.00 13.01 42 ASN B CA 1
ATOM 1262 C C . ASN B 1 63 ? -41.412 44.762 -6.339 1.00 12.89 42 ASN B C 1
ATOM 1263 O O . ASN B 1 63 ? -40.649 43.813 -6.554 1.00 13.71 42 ASN B O 1
ATOM 1268 N N . LEU B 1 64 ? -42.393 45.093 -7.179 1.00 14.71 43 LEU B N 1
ATOM 1269 C CA . LEU B 1 64 ? -42.639 44.286 -8.371 1.00 15.48 43 LEU B CA 1
ATOM 1270 C C . LEU B 1 64 ? -41.477 44.279 -9.348 1.00 16.63 43 LEU B C 1
ATOM 1271 O O . LEU B 1 64 ? -41.407 43.390 -10.201 1.00 19.14 43 LEU B O 1
ATOM 1276 N N . ASP B 1 65 ? -40.572 45.253 -9.235 1.00 16.67 44 ASP B N 1
ATOM 1277 C CA A ASP B 1 65 ? -39.407 45.273 -10.122 0.69 16.03 44 ASP B CA 1
ATOM 1278 C CA B ASP B 1 65 ? -39.397 45.336 -10.092 0.31 16.27 44 ASP B CA 1
ATOM 1279 C C . ASP B 1 65 ? -38.143 44.778 -9.417 1.00 14.31 44 ASP B C 1
ATOM 1280 O O . ASP B 1 65 ? -37.033 44.930 -9.930 1.00 15.89 44 ASP B O 1
ATOM 1289 N N . GLY B 1 66 ? -38.307 44.147 -8.254 1.00 12.91 45 GLY B N 1
ATOM 1290 C CA . GLY B 1 66 ? -37.159 43.607 -7.530 1.00 11.48 45 GLY B CA 1
ATOM 1291 C C . GLY B 1 66 ? -36.320 44.673 -6.854 1.00 13.01 45 GLY B C 1
ATOM 1292 O O . GLY B 1 66 ? -35.211 44.409 -6.397 1.00 13.66 45 GLY B O 1
ATOM 1293 N N . ARG B 1 67 ? -36.864 45.883 -6.760 1.00 13.31 46 ARG B N 1
ATOM 1294 C CA . ARG B 1 67 ? -36.137 46.989 -6.146 1.00 14.40 46 ARG B CA 1
ATOM 1295 C C . ARG B 1 67 ? -36.813 47.365 -4.830 1.00 14.50 46 ARG B C 1
ATOM 1296 O O . ARG B 1 67 ? -37.677 46.643 -4.350 1.00 17.82 46 ARG B O 1
ATOM 1304 N N . THR B 1 68 ? -36.416 48.479 -4.223 1.00 16.18 47 THR B N 1
ATOM 1305 C CA . THR B 1 68 ? -37.111 48.922 -3.018 1.00 16.25 47 THR B CA 1
ATOM 1306 C C . THR B 1 68 ? -37.718 50.281 -3.294 1.00 17.22 47 THR B C 1
ATOM 1307 O O . THR B 1 68 ? -37.167 51.062 -4.073 1.00 19.50 47 THR B O 1
ATOM 1311 N N . ASP B 1 69 ? -38.872 50.554 -2.678 1.00 14.84 48 ASP B N 1
ATOM 1312 C CA . ASP B 1 69 ? -39.620 51.782 -2.946 1.00 17.42 48 ASP B CA 1
ATOM 1313 C C . ASP B 1 69 ? -38.881 53.007 -2.403 1.00 24.04 48 ASP B C 1
ATOM 1314 O O . ASP B 1 69 ? -39.123 54.122 -2.849 1.00 28.15 48 ASP B O 1
ATOM 1319 N N . ALA B 1 70 ? -37.979 52.795 -1.448 1.00 21.41 49 ALA B N 1
ATOM 1320 C CA . ALA B 1 70 ? -37.096 53.861 -0.968 1.00 20.24 49 ALA B CA 1
ATOM 1321 C C . ALA B 1 70 ? -35.659 53.343 -0.956 1.00 21.95 49 ALA B C 1
ATOM 1322 O O . ALA B 1 70 ? -35.451 52.156 -0.810 1.00 17.86 49 ALA B O 1
ATOM 1324 N N . PRO B 1 71 ? -34.665 54.234 -1.103 1.00 19.50 50 PRO B N 1
ATOM 1325 C CA . PRO B 1 71 ? -33.282 53.747 -1.060 1.00 18.64 50 PRO B CA 1
ATOM 1326 C C . PRO B 1 71 ? -32.966 53.070 0.266 1.00 18.37 50 PRO B C 1
ATOM 1327 O O . PRO B 1 71 ? -33.536 53.448 1.297 1.00 21.20 50 PRO B O 1
ATOM 1331 N N . LEU B 1 72 ? -32.077 52.083 0.237 1.00 18.47 51 LEU B N 1
ATOM 1332 C CA . LEU B 1 72 ? -31.669 51.401 1.463 1.00 16.64 51 LEU B CA 1
ATOM 1333 C C . LEU B 1 72 ? -31.020 52.391 2.425 1.00 19.00 51 LEU B C 1
ATOM 1334 O O . LEU B 1 72 ? -31.308 52.393 3.617 1.00 23.95 51 LEU B O 1
ATOM 1339 N N . LEU B 1 73 ? -30.135 53.231 1.891 1.00 20.26 52 LEU B N 1
ATOM 1340 C CA . LEU B 1 73 ? -29.577 54.351 2.629 1.00 20.99 52 LEU B CA 1
ATOM 1341 C C . LEU B 1 73 ? -29.575 55.588 1.749 1.00 21.85 52 LEU B C 1
ATOM 1342 O O . LEU B 1 73 ? -29.377 55.487 0.541 1.00 21.44 52 LEU B O 1
ATOM 1347 N N . SER B 1 74 ? -29.781 56.754 2.347 1.00 27.53 53 SER B N 1
ATOM 1348 C CA A SER B 1 74 ? -29.751 58.000 1.593 0.42 33.74 53 SER B CA 1
ATOM 1349 C CA B SER B 1 74 ? -29.743 57.999 1.592 0.58 33.49 53 SER B CA 1
ATOM 1350 C C . SER B 1 74 ? -29.316 59.163 2.478 1.00 42.61 53 SER B C 1
ATOM 1351 O O . SER B 1 74 ? -29.528 59.138 3.690 1.00 41.68 53 SER B O 1
ATOM 1356 N N . GLY B 1 75 ? -28.705 60.174 1.865 1.00 44.79 54 GLY B N 1
ATOM 1357 C CA . GLY B 1 75 ? -28.313 61.377 2.577 1.00 50.63 54 GLY B CA 1
ATOM 1358 C C . GLY B 1 75 ? -27.490 61.129 3.824 1.00 50.65 54 GLY B C 1
ATOM 1359 O O . GLY B 1 75 ? -26.415 60.531 3.760 1.00 46.05 54 GLY B O 1
ATOM 1360 N N . ASP B 1 76 ? -28.004 61.578 4.966 1.00 53.18 55 ASP B N 1
ATOM 1361 C CA . ASP B 1 76 ? -27.271 61.478 6.225 1.00 56.24 55 ASP B CA 1
ATOM 1362 C C . ASP B 1 76 ? -27.145 60.031 6.705 1.00 56.36 55 ASP B C 1
ATOM 1363 O O . ASP B 1 76 ? -26.292 59.723 7.539 1.00 56.93 55 ASP B O 1
ATOM 1365 N N . GLU B 1 77 ? -27.992 59.149 6.177 1.00 49.71 56 GLU B N 1
ATOM 1366 C CA . GLU B 1 77 ? -27.933 57.735 6.528 1.00 44.75 56 GLU B CA 1
ATOM 1367 C C . GLU B 1 77 ? -26.621 57.118 6.052 1.00 38.17 56 GLU B C 1
ATOM 1368 O O . GLU B 1 77 ? -26.112 56.176 6.659 1.00 42.20 56 GLU B O 1
ATOM 1374 N N . MET B 1 78 ? -26.085 57.646 4.954 1.00 35.97 57 MET B N 1
ATOM 1375 C CA . MET B 1 78 ? -24.845 57.127 4.383 1.00 36.93 57 MET B CA 1
ATOM 1376 C C . MET B 1 78 ? -23.676 57.390 5.311 1.00 39.68 57 MET B C 1
ATOM 1377 O O . MET B 1 78 ? -23.298 58.537 5.530 1.00 51.22 57 MET B O 1
ATOM 1382 N N . ARG B 1 79 ? -23.108 56.330 5.867 1.00 30.70 58 ARG B N 1
ATOM 1383 C CA . ARG B 1 79 ? -21.889 56.461 6.653 1.00 35.03 58 ARG B CA 1
ATOM 1384 C C . ARG B 1 79 ? -20.894 55.418 6.181 1.00 30.84 58 ARG B C 1
ATOM 1385 O O . ARG B 1 79 ? -21.276 54.299 5.870 1.00 32.16 58 ARG B O 1
ATOM 1393 N N . THR B 1 80 ? -19.620 55.785 6.115 1.00 30.10 59 THR B N 1
ATOM 1394 C CA . THR B 1 80 ? -18.612 54.807 5.726 1.00 29.66 59 THR B CA 1
ATOM 1395 C C . THR B 1 80 ? -18.564 53.672 6.734 1.00 29.12 59 THR B C 1
ATOM 1396 O O . THR B 1 80 ? -18.738 53.888 7.936 1.00 35.87 59 THR B O 1
ATOM 1400 N N . GLY B 1 81 ? -18.283 52.470 6.253 1.00 22.88 60 GLY B N 1
ATOM 1401 C CA . GLY B 1 81 ? -18.198 51.329 7.138 1.00 21.53 60 GLY B CA 1
ATOM 1402 C C . GLY B 1 81 ? -18.521 50.035 6.416 1.00 18.43 60 GLY B C 1
ATOM 1403 O O . GLY B 1 81 ? -18.611 50.005 5.186 1.00 19.63 60 GLY B O 1
ATOM 1404 N N . ILE B 1 82 ? -18.677 48.970 7.193 1.00 17.66 61 ILE B N 1
ATOM 1405 C CA . ILE B 1 82 ? -19.022 47.667 6.639 1.00 16.28 61 ILE B CA 1
ATOM 1406 C C . ILE B 1 82 ? -20.510 47.392 6.854 1.00 16.12 61 ILE B C 1
ATOM 1407 O O . IL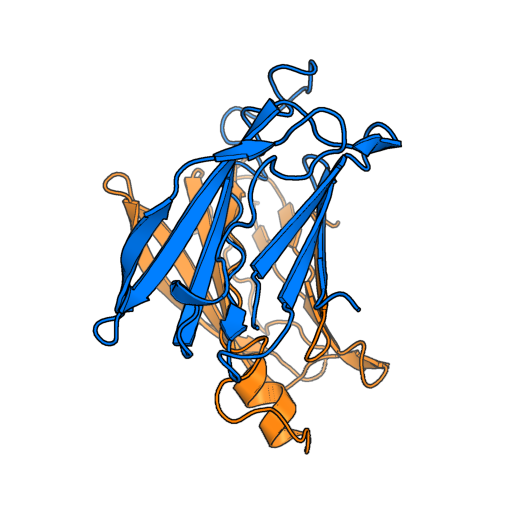E B 1 82 ? -21.027 47.579 7.957 1.00 20.68 61 ILE B O 1
ATOM 1412 N N . TYR B 1 83 ? -21.188 46.964 5.787 1.00 17.66 62 TYR B N 1
ATOM 1413 C CA . TYR B 1 83 ? -22.620 46.694 5.839 1.00 17.82 62 TYR B CA 1
ATOM 1414 C C . TYR B 1 83 ? -22.896 45.270 5.408 1.00 15.08 62 TYR B C 1
ATOM 1415 O O . TYR B 1 83 ? -22.045 44.617 4.799 1.00 15.71 62 TYR B O 1
ATOM 1424 N N . GLU B 1 84 ? -24.093 44.785 5.711 1.00 16.03 63 GLU B N 1
ATOM 1425 C CA . GLU B 1 84 ? -24.476 43.460 5.249 1.00 15.03 63 GLU B CA 1
ATOM 1426 C C . GLU B 1 84 ? -25.964 43.439 4.926 1.00 13.56 63 GLU B C 1
ATOM 1427 O O . GLU B 1 84 ? -26.802 43.820 5.750 1.00 15.15 63 GLU B O 1
ATOM 1433 N N . LEU B 1 85 ? -26.284 43.027 3.705 1.00 13.04 64 LEU B N 1
ATOM 1434 C CA . LEU B 1 85 ? -27.662 42.778 3.320 1.00 12.92 64 LEU B CA 1
ATOM 1435 C C . LEU B 1 85 ? -27.960 41.298 3.527 1.00 14.39 64 LEU B C 1
ATOM 1436 O O . LEU B 1 85 ? -27.112 40.454 3.256 1.00 15.35 64 LEU B O 1
ATOM 1441 N N . GLN B 1 86 ? -29.139 40.970 4.038 1.00 13.14 65 GLN B N 1
ATOM 1442 C CA . GLN B 1 86 ? -29.499 39.566 4.186 1.00 13.46 65 GLN B CA 1
ATOM 1443 C C . GLN B 1 86 ? -30.789 39.305 3.423 1.00 13.25 65 GLN B C 1
ATOM 1444 O O . GLN B 1 86 ? -31.812 39.925 3.699 1.00 14.27 65 GLN B O 1
ATOM 1450 N N . PHE B 1 87 ? -30.719 38.390 2.461 1.00 13.01 66 PHE B N 1
ATOM 1451 C CA . PHE B 1 87 ? -31.848 38.103 1.577 1.00 12.78 66 PHE B CA 1
ATOM 1452 C C . PHE B 1 87 ? -32.499 36.775 1.929 1.00 13.24 66 PHE B C 1
ATOM 1453 O O . PHE B 1 87 ? -31.816 35.771 2.047 1.00 13.67 66 PHE B O 1
ATOM 1461 N N . HIS B 1 88 ? -33.825 36.767 2.036 1.00 13.49 67 HIS B N 1
ATOM 1462 C CA . HIS B 1 88 ? -34.558 35.550 2.367 1.00 14.20 67 HIS B CA 1
ATOM 1463 C C . HIS B 1 88 ? -34.946 34.795 1.100 1.00 14.41 67 HIS B C 1
ATOM 1464 O O . HIS B 1 88 ? -36.074 34.869 0.601 1.00 14.85 67 HIS B O 1
ATOM 1471 N N . VAL B 1 89 ? -33.980 34.038 0.593 1.00 13.57 68 VAL B N 1
ATOM 1472 C CA . VAL B 1 89 ? -34.096 33.425 -0.728 1.00 13.23 68 VAL B CA 1
ATOM 1473 C C . VAL B 1 89 ? -34.904 32.122 -0.705 1.00 14.51 68 VAL B C 1
ATOM 1474 O O . VAL B 1 89 ? -35.749 31.920 -1.580 1.00 13.82 68 VAL B O 1
ATOM 1478 N N . ALA B 1 90 ? -34.697 31.250 0.286 1.00 14.99 69 ALA B N 1
ATOM 1479 C CA . ALA B 1 90 ? -35.496 30.022 0.326 1.00 15.89 69 ALA B CA 1
ATOM 1480 C C . ALA B 1 90 ? -36.979 30.379 0.451 1.00 16.90 69 ALA B C 1
ATOM 1481 O O . ALA B 1 90 ? -37.827 29.774 -0.204 1.00 16.52 69 ALA B O 1
ATOM 1483 N N . GLU B 1 91 ? -37.279 31.379 1.273 1.00 15.81 70 GLU B N 1
ATOM 1484 C CA . GLU B 1 91 ? -38.668 31.792 1.472 1.00 16.23 70 GLU B CA 1
ATOM 1485 C C . GLU B 1 91 ? -39.286 32.219 0.146 1.00 15.03 70 GLU B C 1
ATOM 1486 O O . GLU B 1 91 ? -40.418 31.833 -0.185 1.00 15.88 70 GLU B O 1
ATOM 1492 N N . TYR B 1 92 ? -38.536 33.022 -0.605 1.00 14.21 71 TYR B N 1
ATOM 1493 C CA . TYR B 1 92 ? -38.982 33.494 -1.907 1.00 15.03 71 TYR B CA 1
ATOM 1494 C C . TYR B 1 92 ? -39.219 32.317 -2.849 1.00 18.15 71 TYR B C 1
ATOM 1495 O O . TYR B 1 92 ? -40.297 32.189 -3.434 1.00 17.90 71 TYR B O 1
ATOM 1504 N N . PHE B 1 93 ? -38.233 31.435 -2.986 1.00 12.93 72 PHE B N 1
ATOM 1505 C CA . PHE B 1 93 ? -38.405 30.349 -3.953 1.00 12.93 72 PHE B CA 1
ATOM 1506 C C . PHE B 1 93 ? -39.444 29.322 -3.536 1.00 16.31 72 PHE B C 1
ATOM 1507 O O . PHE B 1 93 ? -40.156 28.800 -4.394 1.00 19.25 72 PHE B O 1
ATOM 1515 N N . GLU B 1 94 ? -39.555 29.035 -2.241 1.00 15.63 73 GLU B N 1
ATOM 1516 C CA . GLU B 1 94 ? -40.576 28.091 -1.780 1.00 16.74 73 GLU B CA 1
ATOM 1517 C C . GLU B 1 94 ? -41.970 28.637 -2.064 1.00 21.90 73 GLU B C 1
ATOM 1518 O O . GLU B 1 94 ? -42.872 27.894 -2.449 1.00 23.74 73 GLU B O 1
ATOM 1524 N N . GLY B 1 95 ? -42.131 29.944 -1.891 1.00 18.48 74 GLY B N 1
ATOM 1525 C CA . GLY B 1 95 ? -43.399 30.590 -2.188 1.00 22.62 74 GLY B CA 1
ATOM 1526 C C . GLY B 1 95 ? -43.744 30.470 -3.666 1.00 27.96 74 GLY B C 1
ATOM 1527 O O . GLY B 1 95 ? -44.909 30.322 -4.034 1.00 30.84 74 GLY B O 1
ATOM 1528 N N . ARG B 1 96 ? 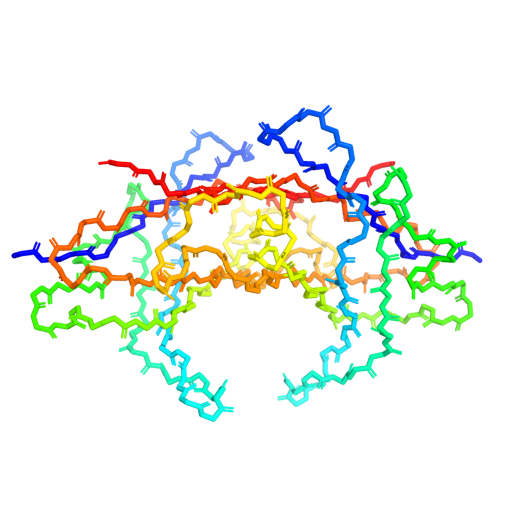-42.716 30.525 -4.509 1.00 21.53 75 ARG B N 1
ATOM 1529 C CA . ARG B 1 96 ? -42.871 30.448 -5.960 1.00 21.26 75 ARG B CA 1
ATOM 1530 C C . ARG B 1 96 ? -43.053 29.017 -6.454 1.00 27.85 75 ARG B C 1
ATOM 1531 O O . ARG B 1 96 ? -43.260 28.801 -7.646 1.00 30.65 75 ARG B O 1
ATOM 1539 N N . GLY B 1 97 ? -42.942 28.040 -5.557 1.00 27.99 76 GLY B N 1
ATOM 1540 C CA . GLY B 1 97 ? -43.236 26.661 -5.908 1.00 28.54 76 GLY B CA 1
ATOM 1541 C C . GLY B 1 97 ? -42.040 25.729 -5.983 1.00 30.93 76 GLY B C 1
ATOM 1542 O O . GLY B 1 97 ? -42.186 24.559 -6.344 1.00 34.09 76 GLY B O 1
ATOM 1543 N N . ALA B 1 98 ? -40.861 26.236 -5.641 1.00 25.95 77 ALA B N 1
ATOM 1544 C CA . ALA B 1 98 ? -39.637 25.436 -5.703 1.00 28.28 77 ALA B CA 1
ATOM 1545 C C . ALA B 1 98 ? -39.712 24.263 -4.736 1.00 32.37 77 ALA B C 1
ATOM 1546 O O . ALA B 1 98 ? -40.279 24.376 -3.650 1.00 30.56 77 ALA B O 1
ATOM 1548 N N . GLU B 1 99 ? -39.156 23.131 -5.146 1.00 34.65 78 GLU B N 1
ATOM 1549 C CA . GLU B 1 99 ? -39.020 21.987 -4.261 1.00 33.46 78 GLU B CA 1
ATOM 1550 C C . GLU B 1 99 ? -37.578 21.954 -3.781 1.00 33.86 78 GLU B C 1
ATOM 1551 O O . GLU B 1 99 ? -36.667 21.616 -4.541 1.00 37.02 78 GLU B O 1
ATOM 1553 N N . LEU B 1 100 ? -37.367 22.355 -2.533 1.00 27.03 79 LEU B N 1
ATOM 1554 C CA . LEU B 1 100 ? -36.017 22.447 -1.986 1.00 19.30 79 LEU B CA 1
ATOM 1555 C C . LEU B 1 100 ? -35.767 21.307 -1.010 1.00 21.00 79 LEU B C 1
ATOM 1556 O O . LEU B 1 100 ? -36.710 20.664 -0.530 1.00 24.01 79 LEU B O 1
ATOM 1561 N N . ALA B 1 101 ? -34.497 21.033 -0.730 1.00 21.59 80 ALA B N 1
ATOM 1562 C CA . ALA B 1 101 ? -34.157 20.010 0.253 1.00 20.19 80 ALA B CA 1
ATOM 1563 C C . ALA B 1 101 ? -34.598 20.470 1.640 1.00 20.49 80 ALA B C 1
ATOM 1564 O O . ALA B 1 101 ? -34.850 21.662 1.849 1.00 22.07 80 ALA B O 1
ATOM 1566 N N . HIS B 1 102 ? -34.688 19.530 2.581 1.00 26.02 81 HIS B N 1
ATOM 1567 C CA . HIS B 1 102 ? -35.182 19.851 3.918 1.00 31.21 81 HIS B CA 1
ATOM 1568 C C . HIS B 1 102 ? -34.319 20.927 4.559 1.00 28.96 81 HIS B C 1
ATOM 1569 O O . HIS B 1 102 ? -34.820 21.818 5.249 1.00 26.69 81 HIS B O 1
ATOM 1576 N N . GLU B 1 103 ? -33.015 20.843 4.320 1.00 22.08 82 GLU B N 1
ATOM 1577 C CA . GLU B 1 103 ? -32.120 21.942 4.622 1.00 20.21 82 GLU B CA 1
ATOM 1578 C C . GLU B 1 103 ? -31.696 22.535 3.286 1.00 18.00 82 GLU B C 1
ATOM 1579 O O . GLU B 1 103 ? -30.872 21.953 2.592 1.00 19.45 82 GLU B O 1
ATOM 1585 N N . PRO B 1 104 ? -32.291 23.674 2.893 1.00 15.93 83 PRO B N 1
ATOM 1586 C CA . PRO B 1 104 ? -32.026 24.182 1.543 1.00 14.71 83 PRO B CA 1
ATOM 1587 C C . PRO B 1 104 ? -30.568 24.552 1.343 1.00 14.17 83 PRO B C 1
ATOM 1588 O O . PRO B 1 104 ? -29.919 25.005 2.293 1.00 15.81 83 PRO B O 1
ATOM 1592 N N . PHE B 1 105 ? -30.072 24.398 0.119 1.00 13.22 84 PHE B N 1
ATOM 1593 C CA . PHE B 1 105 ? -28.707 24.838 -0.170 1.00 12.42 84 PHE B CA 1
ATOM 1594 C C . PHE B 1 105 ? -28.564 26.341 0.098 1.00 13.91 84 PHE B C 1
ATOM 1595 O O . PHE B 1 105 ? -27.582 26.771 0.696 1.00 13.33 84 PHE B O 1
ATOM 1603 N N . LEU B 1 106 ? -29.550 27.132 -0.327 1.00 12.98 85 LEU B N 1
ATOM 1604 C CA . LEU B 1 106 ? -29.561 28.567 -0.030 1.00 11.72 85 LEU B CA 1
ATOM 1605 C C . LEU B 1 106 ? -30.811 28.912 0.741 1.00 13.88 85 LEU B C 1
ATOM 1606 O O . LEU B 1 106 ? -31.913 28.593 0.298 1.00 14.21 85 LEU B O 1
ATOM 1611 N N . ASP B 1 107 ? -30.649 29.548 1.894 1.00 12.59 86 ASP B N 1
ATOM 1612 C CA . ASP B 1 107 ? -31.795 29.948 2.701 1.00 13.62 86 ASP B CA 1
ATOM 1613 C C . ASP B 1 107 ? -31.678 31.451 2.865 1.00 18.20 86 ASP B C 1
ATOM 1614 O O . ASP B 1 107 ? -32.265 32.204 2.093 1.00 17.77 86 ASP B O 1
ATOM 1619 N N . LEU B 1 108 ? -30.881 31.879 3.844 1.00 14.99 87 LEU B N 1
ATOM 1620 C CA . LEU B 1 108 ? -30.552 33.291 4.010 1.00 14.94 87 LEU B CA 1
ATOM 1621 C C . LEU B 1 108 ? -29.222 33.567 3.339 1.00 14.45 87 LEU B C 1
ATOM 1622 O O . LEU B 1 108 ? -28.232 32.857 3.588 1.00 15.84 87 LEU B O 1
ATOM 1627 N N . ILE B 1 109 ? -29.176 34.575 2.466 1.00 11.71 88 ILE B N 1
ATOM 1628 C CA . ILE B 1 109 ? -27.913 34.938 1.798 1.00 10.21 88 ILE B CA 1
ATOM 1629 C C . ILE B 1 109 ? -27.420 36.269 2.338 1.00 11.86 88 ILE B C 1
ATOM 1630 O O . ILE B 1 109 ? -28.102 37.283 2.201 1.00 13.35 88 ILE B O 1
ATOM 1635 N N . PRO B 1 110 ? -26.250 36.265 2.991 1.00 10.71 89 PRO B N 1
ATOM 1636 C CA . PRO B 1 110 ? -25.645 37.518 3.432 1.00 9.95 89 PRO B CA 1
ATOM 1637 C C . PRO B 1 110 ? -24.726 38.074 2.349 1.00 12.78 89 PRO B C 1
ATOM 1638 O O . PRO B 1 110 ? -23.944 37.337 1.770 1.00 15.47 89 PRO B O 1
ATOM 1642 N N . ILE B 1 111 ? -24.875 39.353 2.035 1.00 13.13 90 ILE B N 1
ATOM 1643 C CA A ILE B 1 111 ? -23.940 40.031 1.149 0.58 12.36 90 ILE B CA 1
ATOM 1644 C CA B ILE B 1 111 ? -23.929 40.026 1.160 0.42 12.29 90 ILE B CA 1
ATOM 1645 C C . ILE B 1 111 ? -23.267 41.107 1.987 1.00 10.01 90 ILE B C 1
ATOM 1646 O O . ILE B 1 111 ? -23.914 42.092 2.363 1.00 13.38 90 ILE B O 1
ATOM 1655 N N . ARG B 1 112 ? -21.985 40.904 2.293 1.00 11.53 91 ARG B N 1
ATOM 1656 C CA . ARG B 1 112 ? -21.218 41.823 3.131 1.00 14.18 91 ARG B CA 1
ATOM 1657 C C . ARG B 1 112 ? -20.339 42.695 2.245 1.00 13.47 91 ARG B C 1
ATOM 1658 O O . ARG B 1 112 ? -19.683 42.195 1.333 1.00 12.75 91 ARG B O 1
ATOM 1666 N N . PHE B 1 113 ? -20.330 44.002 2.489 1.00 14.09 92 PHE B N 1
ATOM 1667 C CA . PHE B 1 113 ? -19.566 44.907 1.621 1.00 14.85 92 PHE B CA 1
ATOM 1668 C C . PHE B 1 113 ? -19.210 46.180 2.361 1.00 16.89 92 PHE B C 1
ATOM 1669 O O . PHE B 1 113 ? -19.797 46.486 3.398 1.00 15.87 92 PHE B O 1
ATOM 1677 N N . GLY B 1 114 ? -18.256 46.930 1.816 1.00 14.67 93 GLY B N 1
ATOM 1678 C CA . GLY B 1 114 ? -17.810 48.160 2.445 1.00 16.46 93 GLY B CA 1
ATOM 1679 C C . GLY B 1 114 ? -18.219 49.388 1.656 1.00 18.05 93 GLY B C 1
ATOM 1680 O O . GLY B 1 114 ? -18.257 49.378 0.424 1.00 18.39 93 GLY B O 1
ATOM 1681 N N . ILE B 1 115 ? -18.562 50.442 2.383 1.00 19.40 94 ILE B N 1
ATOM 1682 C CA . ILE B 1 115 ? -18.823 51.747 1.798 1.00 22.25 94 ILE B CA 1
ATOM 1683 C C . ILE B 1 115 ? -17.703 52.688 2.186 1.00 21.40 94 ILE B C 1
ATOM 1684 O O . ILE B 1 115 ? -17.486 52.949 3.374 1.00 23.72 94 ILE B O 1
ATOM 1689 N N . ALA B 1 116 ? -16.976 53.190 1.188 1.00 23.86 95 ALA B N 1
ATOM 1690 C CA . ALA B 1 116 ? -15.824 54.049 1.446 1.00 24.22 95 ALA B CA 1
ATOM 1691 C C . ALA B 1 116 ? -16.130 55.533 1.281 1.00 26.67 95 ALA B C 1
ATOM 1692 O O . ALA B 1 116 ? -15.480 56.377 1.894 1.00 33.77 95 ALA B O 1
ATOM 1694 N N . ASP B 1 117 ? -17.104 55.847 0.436 1.00 27.33 96 ASP B N 1
ATOM 1695 C CA . ASP B 1 117 ? -17.394 57.233 0.097 1.00 28.29 96 ASP B CA 1
ATOM 1696 C C . ASP B 1 117 ? -18.835 57.563 0.448 1.00 27.60 96 ASP B C 1
ATOM 1697 O O . ASP B 1 117 ? -19.764 57.078 -0.192 1.00 26.41 96 ASP B O 1
ATOM 1702 N N . GLU B 1 118 ? -19.015 58.396 1.467 1.00 32.34 97 GLU B N 1
ATOM 1703 C CA . GLU B 1 118 ? -20.357 58.720 1.939 1.00 38.88 97 GLU B CA 1
ATOM 1704 C C . GLU B 1 118 ? -21.178 59.459 0.894 1.00 37.64 97 GLU B C 1
ATOM 1705 O O . GLU B 1 118 ? -22.405 59.496 0.981 1.00 34.24 97 GLU B O 1
ATOM 1711 N N . ASP B 1 119 ? -20.499 60.042 -0.090 1.00 31.47 98 ASP B N 1
ATOM 1712 C CA . ASP B 1 119 ? -21.172 60.746 -1.176 1.00 30.34 98 ASP B CA 1
ATOM 1713 C C . ASP B 1 119 ? -21.316 59.881 -2.423 1.00 28.31 98 ASP B C 1
ATOM 1714 O O . ASP B 1 119 ? -21.861 60.326 -3.432 1.00 36.95 98 ASP B O 1
ATOM 1719 N N . GLY B 1 120 ? -20.816 58.653 -2.356 1.00 26.41 99 GLY B N 1
ATOM 1720 C CA . GLY B 1 120 ? -20.878 57.756 -3.492 1.00 25.85 99 GLY B CA 1
ATOM 1721 C C . GLY B 1 120 ? -22.229 57.089 -3.663 1.00 28.53 99 GLY B C 1
ATOM 1722 O O . GLY B 1 120 ? -23.019 56.984 -2.722 1.00 26.60 99 GLY B O 1
ATOM 1723 N N . ASN B 1 121 ? -22.499 56.641 -4.881 1.00 26.03 100 ASN B N 1
ATOM 1724 C CA . ASN B 1 121 ? -23.722 55.926 -5.166 1.00 25.37 100 ASN B CA 1
ATOM 1725 C C . ASN B 1 121 ? -23.393 54.451 -5.288 1.00 27.69 100 ASN B C 1
ATOM 1726 O O . ASN B 1 121 ? -22.715 54.043 -6.227 1.00 25.38 100 ASN B O 1
ATOM 1731 N N . TYR B 1 122 ? -23.843 53.664 -4.318 1.00 20.25 101 TYR B N 1
ATOM 1732 C CA . TYR B 1 122 ? -23.554 52.241 -4.293 1.00 19.33 101 TYR B CA 1
ATOM 1733 C C . TYR B 1 122 ? -24.773 51.450 -4.717 1.00 22.25 101 TYR B C 1
ATOM 1734 O O . TYR B 1 122 ? -25.794 51.469 -4.026 1.00 19.19 101 TYR B O 1
ATOM 1743 N N . HIS B 1 123 ? -24.677 50.777 -5.863 1.00 17.67 102 HIS B N 1
ATOM 1744 C CA . HIS B 1 123 ? -25.792 49.985 -6.375 1.00 16.86 102 HIS B CA 1
ATOM 1745 C C . HIS B 1 123 ? -25.345 48.548 -6.447 1.00 24.36 102 HIS B C 1
ATOM 1746 O O . HIS B 1 123 ? -24.412 48.239 -7.186 1.00 23.09 102 HIS B O 1
ATOM 1753 N N . VAL B 1 124 ? -26.007 47.673 -5.687 1.00 17.62 103 VAL B N 1
ATOM 1754 C CA . VAL B 1 124 ? -25.533 46.301 -5.513 1.00 17.97 103 VAL B CA 1
ATOM 1755 C C . VAL B 1 124 ? -26.595 45.283 -5.930 1.00 14.49 103 VAL B C 1
ATOM 1756 O O . VAL B 1 124 ? -27.394 44.853 -5.103 1.00 18.16 103 VAL B O 1
ATOM 1760 N N . PRO B 1 125 ? -26.622 44.922 -7.227 1.00 15.08 104 PRO B N 1
ATOM 1761 C CA . PRO B 1 125 ? -27.609 43.934 -7.678 1.00 13.71 104 PRO B CA 1
ATOM 1762 C C . PRO B 1 125 ? -27.303 42.532 -7.175 1.00 15.49 104 PRO B C 1
ATOM 1763 O O . PRO B 1 125 ? -26.150 42.190 -6.912 1.00 13.49 104 PRO B O 1
ATOM 1767 N N . LEU B 1 126 ? -28.351 41.730 -7.048 1.00 11.77 105 LEU B N 1
ATOM 1768 C CA . LEU B 1 126 ? -28.216 40.310 -6.728 1.00 11.49 105 LEU B CA 1
ATOM 1769 C C . LEU B 1 126 ? -28.943 39.509 -7.794 1.00 12.31 105 LEU B C 1
ATOM 1770 O O . LEU B 1 126 ? -30.129 39.749 -8.050 1.00 13.11 105 LEU B O 1
ATOM 1775 N N . LEU B 1 127 ? -28.238 38.573 -8.416 1.00 10.49 106 LEU B N 1
ATOM 1776 C CA . LEU B 1 127 ? -28.851 37.621 -9.338 1.00 14.14 106 LEU B CA 1
ATOM 1777 C C . LEU B 1 127 ? -28.980 36.311 -8.590 1.00 15.19 106 LEU B C 1
ATOM 1778 O O . LEU B 1 127 ? -28.003 35.844 -8.041 1.00 14.50 106 LEU B O 1
ATOM 1783 N N . VAL B 1 128 ? -30.156 35.697 -8.558 1.00 14.29 107 VAL B N 1
ATOM 1784 C CA . VAL B 1 128 ? -30.278 34.505 -7.740 1.00 13.40 107 VAL B CA 1
ATOM 1785 C C . VAL B 1 128 ? -31.204 33.408 -8.299 1.00 16.41 107 VAL B C 1
ATOM 1786 O O . VAL B 1 128 ? -32.220 33.688 -8.927 1.00 15.22 107 VAL B O 1
ATOM 1790 N N . SER B 1 129 ? -30.780 32.166 -8.087 1.00 14.36 108 SER B N 1
ATOM 1791 C CA A SER B 1 129 ? -31.605 30.985 -8.290 0.28 14.86 108 SER B CA 1
ATOM 1792 C CA B SER B 1 129 ? -31.594 30.972 -8.293 0.72 15.21 108 SER B CA 1
ATOM 1793 C C . SER B 1 129 ? -31.490 30.146 -7.013 1.00 14.41 108 SER B C 1
ATOM 1794 O O . SER B 1 129 ? -30.722 30.503 -6.115 1.00 14.15 108 SER B O 1
ATOM 1799 N N . PRO B 1 130 ? -32.246 29.033 -6.907 1.00 13.81 109 PRO B N 1
ATOM 1800 C CA . PRO B 1 130 ? -32.099 28.334 -5.620 1.00 15.42 109 PRO B CA 1
ATOM 1801 C C . PRO B 1 130 ? -30.760 27.656 -5.412 1.00 16.15 109 PRO B C 1
ATOM 1802 O O . PRO B 1 130 ? -30.460 27.215 -4.296 1.00 19.38 109 PRO B O 1
ATOM 1806 N N . TRP B 1 131 ? -29.952 27.569 -6.462 1.00 12.88 110 TRP B N 1
ATOM 1807 C CA . TRP B 1 131 ? -28.674 26.880 -6.336 1.00 13.00 110 TRP B CA 1
ATOM 1808 C C . TRP B 1 131 ? -27.503 27.698 -6.856 1.00 15.37 110 TRP B C 1
ATOM 1809 O O . TRP B 1 131 ? -26.430 27.149 -7.124 1.00 17.04 110 TRP B O 1
ATOM 1820 N N . SER B 1 132 ? -27.693 29.010 -6.978 1.00 11.65 111 SER B N 1
ATOM 1821 C CA . SER B 1 132 ? -26.602 29.860 -7.455 1.00 8.36 111 SER B CA 1
ATOM 1822 C C . SER B 1 132 ? -26.933 31.316 -7.184 1.00 10.34 111 SER B C 1
ATOM 1823 O O . SER B 1 132 ? -28.110 31.681 -7.130 1.00 12.35 111 SER B O 1
ATOM 1826 N N . TYR B 1 133 ? -25.906 32.149 -7.011 1.00 11.25 112 TYR B N 1
ATOM 1827 C CA . TYR B 1 133 ? -26.153 33.586 -7.012 1.00 11.27 112 TYR B CA 1
ATOM 1828 C C . TYR B 1 133 ? -24.917 34.375 -7.374 1.00 12.04 112 TYR B C 1
ATOM 1829 O O . TYR B 1 133 ? -23.811 33.861 -7.344 1.00 13.00 112 TYR B O 1
ATOM 1838 N N . SER B 1 134 ? -25.121 35.629 -7.753 1.00 10.05 113 SER B N 1
ATOM 1839 C CA . SER B 1 134 ? -23.977 36.475 -8.067 1.00 12.09 113 SER B CA 1
ATOM 1840 C C . SER B 1 134 ? -24.305 37.896 -7.695 1.00 11.44 113 SER B C 1
ATOM 1841 O O . SER B 1 134 ? -25.466 38.283 -7.663 1.00 12.56 113 SER B O 1
ATOM 1844 N N . THR B 1 135 ? -23.276 38.668 -7.388 1.00 8.87 114 THR B N 1
ATOM 1845 C CA . THR B 1 135 ? -23.516 40.052 -7.009 1.00 9.18 114 THR B CA 1
ATOM 1846 C C . THR B 1 135 ? -22.301 40.860 -7.450 1.00 10.02 114 THR B C 1
ATOM 1847 O O . THR B 1 135 ? -21.249 40.309 -7.763 1.00 12.77 114 THR B O 1
ATOM 1851 N N . TYR B 1 136 ? -22.458 42.175 -7.514 1.00 11.72 115 TYR B N 1
ATOM 1852 C CA . TYR B 1 136 ? -21.390 43.027 -7.999 1.00 11.69 115 TYR B CA 1
ATOM 1853 C C . TYR B 1 136 ? -21.684 44.463 -7.637 1.00 11.79 115 TYR B C 1
ATOM 1854 O O . TYR B 1 136 ? -22.825 44.806 -7.341 1.00 14.82 115 TYR B O 1
ATOM 1863 N N . ARG B 1 137 ? -20.658 45.304 -7.667 1.00 11.89 116 ARG B N 1
ATOM 1864 C CA . ARG B 1 137 ? -20.934 46.727 -7.631 1.00 14.21 116 ARG B CA 1
ATOM 1865 C C . ARG B 1 137 ? -21.349 47.184 -9.018 1.00 19.96 116 ARG B C 1
ATOM 1866 O O . ARG B 1 137 ? -20.554 47.151 -9.962 1.00 18.11 116 ARG B O 1
ATOM 1874 N N . GLY B 1 138 ? -22.613 47.585 -9.140 1.00 16.88 117 GLY B N 1
ATOM 1875 C CA . GLY B 1 138 ? -23.156 47.996 -10.419 1.00 18.73 117 GLY B CA 1
ATOM 1876 C C . GLY B 1 138 ? -23.054 49.490 -10.568 1.00 19.65 117 GLY B C 1
ATOM 1877 O O . GLY B 1 138 ? -22.188 50.118 -9.952 1.00 19.46 117 GLY B O 1
ATOM 1878 N N . SER B 1 139 ? -23.928 50.054 -11.398 1.00 19.47 118 SER B N 1
ATOM 1879 C CA . SER B 1 139 ? -23.995 51.496 -11.567 1.00 23.32 118 SER B CA 1
ATOM 1880 C C . SER B 1 139 ? -25.408 51.919 -11.923 1.00 31.00 118 SER B C 1
ATOM 1881 O O . SER B 1 139 ? -25.734 53.106 -11.865 1.00 34.00 118 SER B O 1
#

Radius of gyration: 17.41 Å; Cα contacts (8 Å, |Δi|>4): 661; chains: 2; bounding box: 42×54×34 Å

Sequence (236 aa):
MGKLSTHVLDTAHGTPAAAMRVELYRIAASGTPELLKKRRVVTNLDGRTDAPLLSGDEMRTGIYELQFHVAEEYFEEGRGAELAHEPFLDLIPIIRRFGIADEDGNNYHVPLLVSPWSYSTYRGSMGKLSTHVLDTAHGTPAAAMRVELYRIAASGTPELLKKRVVTNLDDGRTDAPLLSSGDEMRTGIYELQFHVAEYFEGRGAELAHEPFLDLIPIIRFGIADEDGNYHVPLLVSSPWSYSTYRGS

Secondary structure (DSSP, 8-state):
--EEEEEEEETTTTEE--S-EEEEEEE-TTS-EEEEEEEE--TTSS-SS-SB-GGG--SEEEEEEEEHHHHHHHTT----SS-S-SEEEEEEEE--TTSEEEEEEEEETTEEEEE---/--EEEEEEEETTTTEE--S-EEEEEEE-TTSPEEEEEEEE--TTSS-SS-SEEGGG--SEEEEEEEEHHHHHHHTT----SS-S-SEEEEEEEE--TTSEEEEEEEEETTEEEEE---

Organism: Brucella abortus (strain 2308) (NCBI:txid359391)

InterPro domains:
  IPR000895 Transthyretin/hydroxyisourate hydrolase [PR00189] (3-23)
  IPR000895 Transthyretin/hydroxyisourate hydrolase [PR00189] (96-118)
  IPR014306 Hydroxyisourate hydrolase [TIGR02962] (2-118)
  IPR014306 Hydroxyisourate hydrolase [cd05822] (2-118)
  IPR023416 Transthyretin/hydroxyisourate hydrolase domain [PF00576] (4-117)
  IPR023416 Transthyretin/hydroxyisourate hydrolase domain [PTHR10395] (3-118)
  IPR023418 Transthyretin, thyroxine binding site [PS00768] (7-22)
  IPR023419 Transthyretin, conserved site [PS00769] (101-113)
  IPR036817 Transthyretin/hydroxyisourate hydrolase domain superfamily [G3DSA:2.60.40.180] (1-118)
  IPR036817 Transthyretin/hydroxyisourate hydrolase domain superfamily [SSF49472] (1-118)